Protein AF-A0A6C0EL00-F1 (afdb_monomer_lite)

Radius of gyration: 17.86 Å; chains: 1; bounding box: 49×44×48 Å

Structure (mmCIF, N/CA/C/O backbone):
data_AF-A0A6C0EL00-F1
#
_entry.id   AF-A0A6C0EL00-F1
#
loop_
_atom_site.group_PDB
_atom_site.id
_atom_site.type_symbol
_atom_site.label_atom_id
_atom_site.label_alt_id
_atom_site.label_comp_id
_atom_site.label_asym_id
_atom_site.label_entity_id
_atom_site.label_seq_id
_atom_site.pdbx_PDB_ins_code
_atom_site.Cartn_x
_atom_site.Cartn_y
_atom_site.Cartn_z
_atom_site.occupancy
_atom_site.B_iso_or_equiv
_atom_site.auth_seq_id
_atom_site.auth_comp_id
_atom_site.auth_asym_id
_atom_site.auth_atom_id
_atom_site.pdbx_PDB_model_num
ATOM 1 N N . MET A 1 1 ? -22.569 15.734 2.236 1.00 60.91 1 MET A N 1
ATOM 2 C CA . MET A 1 1 ? -22.769 14.372 2.785 1.00 60.91 1 MET A CA 1
ATOM 3 C C . MET A 1 1 ? -23.167 13.365 1.704 1.00 60.91 1 MET A C 1
ATOM 5 O O . MET A 1 1 ? -22.482 12.363 1.580 1.00 60.91 1 MET A O 1
ATOM 9 N N . PHE A 1 2 ? -24.183 13.641 0.873 1.00 73.69 2 PHE A N 1
ATOM 10 C CA . PHE A 1 2 ? -24.633 12.722 -0.192 1.00 73.69 2 PHE A CA 1
ATOM 11 C C . PHE A 1 2 ? -23.540 12.366 -1.224 1.00 73.69 2 PHE A C 1
ATOM 13 O O . PHE A 1 2 ? -23.324 11.190 -1.500 1.00 73.69 2 PHE A O 1
ATOM 20 N N . ASN A 1 3 ? -22.762 13.350 -1.698 1.00 81.44 3 ASN A N 1
ATOM 21 C CA . ASN A 1 3 ? -21.636 13.091 -2.612 1.00 81.44 3 ASN A CA 1
ATOM 22 C C . ASN A 1 3 ? -20.562 12.171 -2.009 1.00 81.44 3 ASN A C 1
ATOM 24 O O . ASN A 1 3 ? -20.038 11.317 -2.711 1.00 81.44 3 ASN A O 1
ATOM 28 N N . ASN A 1 4 ? -20.269 12.291 -0.712 1.00 85.50 4 ASN A N 1
ATOM 29 C CA . ASN A 1 4 ? -19.247 11.469 -0.054 1.00 85.50 4 ASN A CA 1
ATOM 30 C C . ASN A 1 4 ? -19.671 9.996 0.015 1.00 85.50 4 ASN A C 1
ATOM 32 O O . ASN A 1 4 ? -18.847 9.107 -0.167 1.00 85.50 4 ASN A O 1
ATOM 36 N N . ILE A 1 5 ? -20.963 9.743 0.240 1.00 85.81 5 ILE A N 1
ATOM 37 C CA . ILE A 1 5 ? -21.531 8.390 0.249 1.00 85.81 5 ILE A CA 1
ATOM 38 C C . ILE A 1 5 ? -21.470 7.784 -1.159 1.00 85.81 5 ILE A C 1
ATOM 40 O O . ILE A 1 5 ? -21.074 6.632 -1.308 1.00 85.81 5 ILE A O 1
ATOM 44 N N . ILE A 1 6 ? -21.799 8.564 -2.194 1.00 88.88 6 ILE A N 1
ATOM 45 C CA . ILE A 1 6 ? -21.691 8.116 -3.591 1.00 88.88 6 ILE A CA 1
ATOM 46 C C . ILE A 1 6 ? -20.247 7.749 -3.938 1.00 88.88 6 ILE A C 1
ATOM 48 O O . ILE A 1 6 ? -20.018 6.690 -4.515 1.00 88.88 6 ILE A O 1
ATOM 52 N N . GLU A 1 7 ? -19.275 8.591 -3.584 1.00 88.44 7 GLU A N 1
ATOM 53 C CA . GLU A 1 7 ? -17.858 8.314 -3.848 1.00 88.44 7 GLU A CA 1
ATOM 54 C C . GLU A 1 7 ? -17.369 7.064 -3.108 1.00 88.44 7 GLU A C 1
ATOM 56 O O . GLU A 1 7 ? -16.657 6.249 -3.692 1.00 88.44 7 GLU A O 1
ATOM 61 N N . LEU A 1 8 ? -17.826 6.846 -1.872 1.00 90.31 8 LEU A N 1
ATOM 62 C CA . LEU A 1 8 ? -17.537 5.622 -1.127 1.00 90.31 8 LEU A CA 1
ATOM 63 C C . LEU A 1 8 ? -18.086 4.376 -1.837 1.00 90.31 8 LEU A C 1
ATOM 65 O O . LEU A 1 8 ? -17.338 3.427 -2.062 1.00 90.31 8 LEU A O 1
ATOM 69 N N . TYR A 1 9 ? -19.351 4.389 -2.268 1.00 90.38 9 TYR A N 1
ATOM 70 C CA . TYR A 1 9 ? -19.925 3.271 -3.027 1.00 90.38 9 TYR A CA 1
ATOM 71 C C . TYR A 1 9 ? -19.253 3.064 -4.385 1.00 90.38 9 TYR A C 1
ATOM 73 O O . TYR A 1 9 ? -19.067 1.922 -4.799 1.00 90.38 9 TYR A O 1
ATOM 81 N N . ARG A 1 10 ? -18.849 4.142 -5.069 1.00 89.44 10 ARG A N 1
ATOM 82 C CA . ARG A 1 10 ? -18.057 4.047 -6.304 1.00 89.44 10 ARG A CA 1
ATOM 83 C C . ARG A 1 10 ? -16.734 3.336 -6.049 1.00 89.44 10 ARG A C 1
ATOM 85 O O . ARG A 1 10 ? -16.395 2.440 -6.813 1.00 89.44 10 ARG A O 1
ATOM 92 N N . GLY A 1 11 ? -16.024 3.694 -4.979 1.00 87.81 11 GLY A N 1
ATOM 93 C CA . GLY A 1 11 ? -14.789 3.022 -4.576 1.00 87.81 11 GLY A CA 1
ATOM 94 C C . GLY A 1 11 ? -14.989 1.521 -4.373 1.00 87.81 11 GLY A C 1
ATOM 95 O O . GLY A 1 11 ? -14.278 0.725 -4.982 1.00 87.81 11 GLY A O 1
ATOM 96 N N . ILE A 1 12 ? -16.013 1.142 -3.598 1.00 90.06 12 ILE A N 1
ATOM 97 C CA . ILE A 1 12 ? -16.364 -0.267 -3.344 1.00 90.06 12 ILE A CA 1
ATOM 98 C C . ILE A 1 12 ? -16.670 -0.997 -4.655 1.00 90.06 12 ILE A C 1
ATOM 100 O O . ILE A 1 12 ? -16.137 -2.074 -4.910 1.00 90.06 12 ILE A O 1
ATOM 104 N N . PHE A 1 13 ? -17.514 -0.404 -5.502 1.00 90.69 13 PHE A N 1
ATOM 105 C CA . PHE A 1 13 ? -17.901 -0.990 -6.781 1.00 90.69 13 PHE A CA 1
ATOM 106 C C . PHE A 1 13 ? -16.680 -1.264 -7.661 1.00 90.69 13 PHE A C 1
ATOM 108 O O . PHE A 1 13 ? -16.534 -2.371 -8.176 1.00 90.69 13 PHE A O 1
ATOM 115 N N . TYR A 1 14 ? -15.768 -0.295 -7.788 1.00 87.75 14 TYR A N 1
ATOM 116 C CA . TYR A 1 14 ? -14.588 -0.472 -8.627 1.00 87.75 14 TYR A CA 1
ATOM 117 C C . TYR A 1 14 ? -13.612 -1.523 -8.089 1.00 87.75 14 TYR A C 1
ATOM 119 O O . TYR A 1 14 ? -13.059 -2.271 -8.895 1.00 87.75 14 TYR A O 1
ATOM 127 N N . ASN A 1 15 ? -13.463 -1.643 -6.767 1.00 86.38 15 ASN A N 1
ATOM 128 C CA . ASN A 1 15 ? -12.652 -2.702 -6.163 1.00 86.38 15 ASN A CA 1
ATOM 129 C C . ASN A 1 15 ? -13.259 -4.106 -6.358 1.00 86.38 15 ASN A C 1
ATOM 131 O O . ASN A 1 15 ? -12.557 -5.082 -6.584 1.00 86.38 15 ASN A O 1
ATOM 135 N N . ILE A 1 16 ? -14.587 -4.236 -6.353 1.00 85.44 16 ILE A N 1
ATOM 136 C CA . ILE A 1 16 ? -15.224 -5.524 -6.673 1.00 85.44 16 ILE A CA 1
ATOM 137 C C . ILE A 1 16 ? -15.035 -5.857 -8.161 1.00 85.44 16 ILE A C 1
ATOM 139 O O . ILE A 1 16 ? -14.782 -7.008 -8.524 1.00 85.44 16 ILE A O 1
ATOM 143 N N . THR A 1 17 ? -15.132 -4.857 -9.042 1.00 83.75 17 THR A N 1
ATOM 144 C CA . THR A 1 17 ? -14.978 -5.082 -10.487 1.00 83.75 17 THR A CA 1
ATOM 145 C C . THR A 1 17 ? -13.556 -5.467 -10.890 1.00 83.75 17 THR A C 1
ATOM 147 O O . THR A 1 17 ? -13.406 -6.271 -11.806 1.00 83.75 17 THR A O 1
ATOM 150 N N . SER A 1 18 ? -12.516 -4.966 -10.216 1.00 80.81 18 SER A N 1
ATOM 151 C CA . SER A 1 18 ? -11.129 -5.373 -10.495 1.00 80.81 18 SER A CA 1
ATOM 152 C C . SER A 1 18 ? -10.908 -6.860 -10.207 1.00 80.81 18 SER A C 1
ATOM 154 O O . SER A 1 18 ? -10.267 -7.549 -10.999 1.00 80.81 18 SER A O 1
ATOM 156 N N . ILE A 1 19 ? -11.521 -7.384 -9.142 1.00 76.25 19 ILE A N 1
ATOM 157 C CA . ILE A 1 19 ? -11.495 -8.814 -8.804 1.00 76.25 19 ILE A CA 1
ATOM 158 C C . ILE A 1 19 ? -12.293 -9.636 -9.820 1.00 76.25 19 ILE A C 1
ATOM 160 O O . ILE A 1 19 ? -11.884 -10.732 -10.191 1.00 76.25 19 ILE A O 1
ATOM 164 N N . TYR A 1 20 ? -13.419 -9.122 -10.317 1.00 73.06 20 TYR A N 1
ATOM 165 C CA . TYR A 1 20 ? -14.180 -9.801 -11.369 1.00 73.06 20 TYR A CA 1
ATOM 166 C C . TYR A 1 20 ? -13.409 -9.861 -12.701 1.00 73.06 20 TYR A C 1
ATOM 168 O O . TYR A 1 20 ? -13.456 -10.865 -13.417 1.00 73.06 20 TYR A O 1
ATOM 176 N N . ASN A 1 21 ? -12.621 -8.825 -12.999 1.00 69.69 21 ASN A N 1
ATOM 177 C CA . ASN A 1 21 ? -11.795 -8.738 -14.204 1.00 69.69 21 ASN A CA 1
ATOM 178 C C . ASN A 1 21 ? -10.621 -9.735 -14.227 1.00 69.69 21 ASN A C 1
ATOM 180 O O . ASN A 1 21 ? -9.931 -9.848 -15.238 1.00 69.69 21 ASN A O 1
ATOM 184 N N . LEU A 1 22 ? -10.433 -10.530 -13.173 1.00 67.75 22 LEU A N 1
ATOM 185 C CA . LEU A 1 22 ? -9.441 -11.605 -13.100 1.00 67.75 22 LEU A CA 1
ATOM 186 C C . LEU A 1 22 ? -9.665 -12.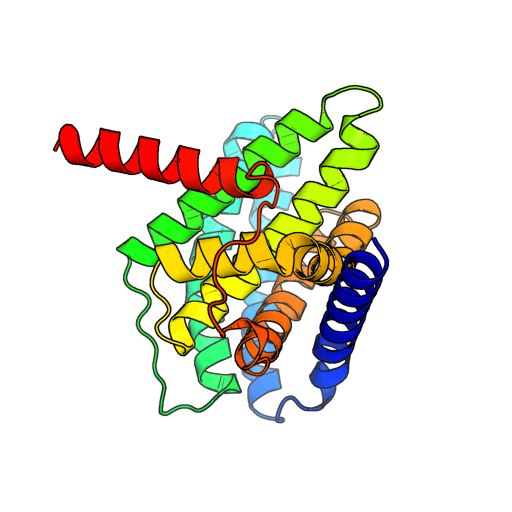673 -14.195 1.00 67.75 22 LEU A C 1
ATOM 188 O O . LEU A 1 22 ? -8.707 -13.240 -14.715 1.00 67.75 22 LEU A O 1
ATOM 192 N N . HIS A 1 23 ? -10.911 -12.883 -14.641 1.00 64.38 23 HIS A N 1
ATOM 193 C CA . HIS A 1 23 ? -11.219 -13.767 -15.777 1.00 64.38 23 HIS A CA 1
ATOM 194 C C . HIS A 1 23 ? -10.736 -13.208 -17.133 1.00 64.38 23 HIS A C 1
ATOM 196 O O . HIS A 1 23 ? -10.513 -13.968 -18.074 1.00 64.38 23 HIS A O 1
ATOM 202 N N . LEU A 1 24 ? -10.560 -11.889 -17.268 1.00 61.00 24 LEU A N 1
ATOM 203 C CA . LEU A 1 24 ? -10.102 -11.256 -18.516 1.00 61.00 24 LEU A CA 1
ATOM 204 C C . LEU A 1 24 ? -8.583 -11.373 -18.721 1.00 61.00 24 LEU A C 1
ATOM 206 O O . LEU A 1 24 ? -8.077 -11.005 -19.781 1.00 61.00 24 LEU A O 1
ATOM 210 N N . LEU A 1 25 ? -7.857 -11.913 -17.738 1.00 63.81 25 LEU A N 1
ATOM 211 C CA . LEU A 1 25 ? -6.435 -12.204 -17.857 1.00 63.81 25 LEU A CA 1
ATOM 212 C C . LEU A 1 25 ? -6.180 -13.235 -18.963 1.00 63.81 25 LEU A C 1
ATOM 214 O O . LEU A 1 25 ? -6.705 -14.351 -18.951 1.00 63.81 25 LEU A O 1
ATOM 218 N N . ASN A 1 26 ? -5.326 -12.864 -19.913 1.00 63.16 26 ASN A N 1
ATOM 219 C CA . ASN A 1 26 ? -4.978 -13.686 -21.062 1.00 63.16 26 ASN A CA 1
ATOM 220 C C . ASN A 1 26 ? -4.270 -14.992 -20.628 1.00 63.16 26 ASN A C 1
ATOM 222 O O . ASN A 1 26 ? -3.597 -15.058 -19.600 1.00 63.16 26 ASN A O 1
ATOM 226 N N . LYS A 1 27 ? -4.354 -16.072 -21.413 1.00 59.91 27 LYS A N 1
ATOM 227 C CA . LYS A 1 27 ? -3.828 -17.394 -20.987 1.00 59.91 27 LYS A CA 1
ATOM 228 C C . LYS A 1 27 ? -2.319 -17.382 -20.665 1.00 59.91 27 LYS A C 1
ATOM 230 O O . LYS A 1 27 ? -1.862 -18.132 -19.810 1.00 59.91 27 LYS A O 1
ATOM 235 N N . LYS A 1 28 ? -1.559 -16.495 -21.320 1.00 56.62 28 LYS A N 1
ATOM 236 C CA . LYS A 1 28 ? -0.116 -16.284 -21.105 1.00 56.62 28 LYS A CA 1
ATOM 237 C C . LYS A 1 28 ? 0.193 -15.468 -19.834 1.00 56.62 28 LYS A C 1
ATOM 239 O O . LYS A 1 28 ? 1.262 -15.655 -19.266 1.00 56.62 28 LYS A O 1
ATOM 244 N N . SER A 1 29 ? -0.728 -14.618 -19.357 1.00 63.62 29 SER A N 1
ATOM 245 C CA . SER A 1 29 ? -0.553 -13.870 -18.096 1.00 63.62 29 SER A CA 1
ATOM 246 C C . SER A 1 29 ? -0.806 -14.733 -16.873 1.00 63.62 29 SER A C 1
ATOM 248 O O . SER A 1 29 ? -0.202 -14.510 -15.832 1.00 63.62 29 SER A O 1
ATOM 250 N N . TRP A 1 30 ? -1.643 -15.763 -17.000 1.00 66.38 30 TRP A N 1
ATOM 251 C CA . TRP A 1 30 ? -1.899 -16.704 -15.912 1.00 66.38 30 TRP A CA 1
ATOM 252 C C . TRP A 1 30 ? -0.647 -17.466 -15.468 1.00 66.38 30 TRP A C 1
ATOM 254 O O . TRP A 1 30 ? -0.460 -17.671 -14.273 1.00 66.38 30 TRP A O 1
ATOM 264 N N . SER A 1 31 ? 0.239 -17.855 -16.392 1.00 63.91 31 SER A N 1
ATOM 265 C CA . SER A 1 31 ? 1.468 -18.577 -16.034 1.00 63.91 31 SER A CA 1
ATOM 266 C C . SER A 1 31 ? 2.473 -17.708 -15.278 1.00 63.91 31 SER A C 1
ATOM 268 O O . SER A 1 31 ? 3.040 -18.158 -14.285 1.00 63.91 31 SER A O 1
ATOM 270 N N . THR A 1 32 ? 2.678 -16.460 -15.707 1.00 64.44 32 THR A N 1
ATOM 271 C CA . THR A 1 32 ? 3.541 -15.492 -15.007 1.00 64.44 32 THR A CA 1
ATOM 272 C C . THR A 1 32 ? 2.956 -15.120 -13.651 1.00 64.44 32 THR A C 1
ATOM 2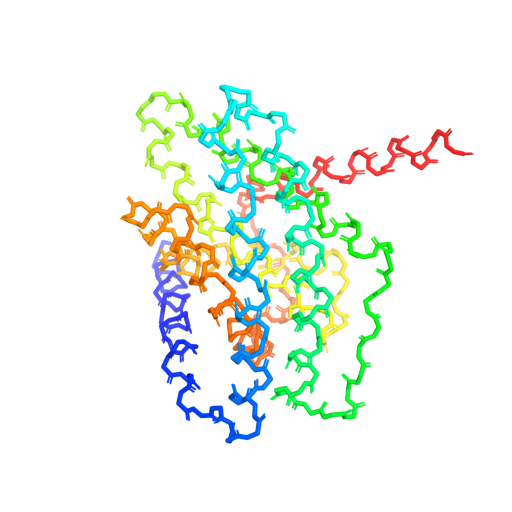74 O O . THR A 1 32 ? 3.678 -15.070 -12.658 1.00 64.44 32 THR A O 1
ATOM 277 N N . TYR A 1 33 ? 1.638 -14.957 -13.586 1.00 65.44 33 TYR A N 1
ATOM 278 C CA . TYR A 1 33 ? 0.924 -14.693 -12.347 1.00 65.44 33 TYR A CA 1
ATOM 279 C C . TYR A 1 33 ? 1.054 -15.840 -11.337 1.00 65.44 33 TYR A C 1
ATOM 281 O O . TYR A 1 33 ? 1.437 -15.611 -10.193 1.00 65.44 33 TYR A O 1
ATOM 289 N N . LEU A 1 34 ? 0.832 -17.088 -11.766 1.00 68.69 34 LEU A N 1
ATOM 290 C CA . LEU A 1 34 ? 1.028 -18.275 -10.927 1.00 68.69 34 LEU A CA 1
ATOM 291 C C . LEU A 1 34 ? 2.483 -18.422 -10.466 1.00 68.69 34 LEU A C 1
ATOM 293 O O . LEU A 1 34 ? 2.722 -18.785 -9.318 1.00 68.69 34 LEU A O 1
ATOM 297 N N . TYR A 1 35 ? 3.455 -18.106 -11.324 1.00 68.44 35 TYR A N 1
ATOM 298 C CA . TYR A 1 35 ? 4.873 -18.124 -10.964 1.00 68.44 35 TYR A CA 1
ATOM 299 C C . TYR A 1 35 ? 5.200 -17.116 -9.852 1.00 68.44 35 TYR A C 1
ATOM 301 O O . TYR A 1 35 ? 5.831 -17.472 -8.856 1.00 68.44 35 TYR A O 1
ATOM 309 N N . ILE A 1 36 ? 4.720 -15.876 -9.974 1.00 64.94 36 ILE A N 1
ATOM 310 C CA . ILE A 1 36 ? 4.901 -14.829 -8.957 1.00 64.94 36 ILE A CA 1
ATOM 311 C C . ILE A 1 36 ? 4.203 -15.212 -7.650 1.00 64.94 36 ILE A C 1
ATOM 313 O O . ILE A 1 36 ? 4.763 -15.029 -6.568 1.00 64.94 36 ILE A O 1
ATOM 317 N N . LEU A 1 37 ? 3.012 -15.801 -7.741 1.00 66.69 37 LEU A N 1
ATOM 318 C CA . LEU A 1 37 ? 2.255 -16.287 -6.593 1.00 66.69 37 LEU A CA 1
ATOM 319 C C . LEU A 1 37 ? 3.026 -17.394 -5.853 1.00 66.69 37 LEU A C 1
ATOM 321 O O . LEU A 1 37 ? 3.203 -17.307 -4.640 1.00 66.69 37 LEU A O 1
ATOM 325 N N . LEU A 1 38 ? 3.567 -18.382 -6.573 1.00 68.25 38 LEU A N 1
ATOM 326 C CA . LEU A 1 38 ? 4.360 -19.475 -5.996 1.00 68.25 38 LEU A CA 1
ATOM 327 C C . LEU A 1 38 ? 5.645 -18.983 -5.318 1.00 68.25 38 LEU A C 1
ATOM 329 O O . LEU A 1 38 ? 5.962 -19.419 -4.211 1.00 68.25 38 LEU A O 1
ATOM 333 N N . ILE A 1 39 ? 6.358 -18.044 -5.945 1.00 67.06 39 ILE A N 1
ATOM 334 C CA . ILE A 1 39 ? 7.548 -17.420 -5.355 1.00 67.06 39 ILE A CA 1
ATOM 335 C C . ILE A 1 39 ? 7.191 -16.712 -4.054 1.00 67.06 39 ILE A C 1
ATOM 337 O O . ILE A 1 39 ? 7.835 -16.945 -3.034 1.00 67.06 39 ILE A O 1
ATOM 341 N N . ASN A 1 40 ? 6.159 -15.874 -4.062 1.00 61.97 40 ASN A N 1
ATOM 342 C CA . ASN A 1 40 ? 5.801 -15.121 -2.870 1.00 61.97 40 ASN A CA 1
ATOM 343 C C . ASN A 1 40 ? 5.261 -16.028 -1.751 1.00 61.97 40 ASN A C 1
ATOM 345 O O . ASN A 1 40 ? 5.601 -15.812 -0.591 1.00 61.97 40 ASN A O 1
ATOM 349 N N . ILE A 1 41 ? 4.512 -17.092 -2.077 1.00 64.81 41 ILE A N 1
ATOM 350 C CA . ILE A 1 41 ? 4.144 -18.132 -1.102 1.00 64.81 41 ILE A CA 1
ATOM 351 C C . ILE A 1 41 ? 5.404 -18.739 -0.477 1.00 64.81 41 ILE A C 1
ATOM 353 O O . ILE A 1 41 ? 5.501 -18.814 0.747 1.00 64.81 41 ILE A O 1
ATOM 357 N N . SER A 1 42 ? 6.388 -19.135 -1.290 1.00 64.12 42 SER A N 1
ATOM 358 C CA . SER A 1 42 ? 7.626 -19.734 -0.773 1.00 64.12 42 SER A CA 1
ATOM 359 C C . SER A 1 42 ? 8.405 -18.777 0.141 1.00 64.12 42 SER A C 1
ATOM 361 O O . SER A 1 42 ? 8.903 -19.193 1.187 1.00 64.12 42 SER A O 1
ATOM 363 N N . LEU A 1 43 ? 8.417 -17.481 -0.187 1.00 63.44 43 LEU A N 1
ATOM 364 C CA . LEU A 1 43 ? 9.052 -16.431 0.610 1.00 63.44 43 LEU A CA 1
ATOM 365 C C . LEU A 1 43 ? 8.307 -16.118 1.912 1.00 63.44 43 LEU A C 1
ATOM 367 O O . LEU A 1 43 ? 8.949 -15.706 2.868 1.00 63.44 43 LEU A O 1
ATOM 371 N N . LEU A 1 44 ? 6.991 -16.342 1.982 1.00 62.25 44 LEU A N 1
ATOM 372 C CA . LEU A 1 44 ? 6.181 -16.158 3.196 1.00 62.25 44 LEU A CA 1
ATOM 373 C C . LEU A 1 44 ? 6.268 -17.346 4.161 1.00 62.25 44 LEU A C 1
ATOM 375 O O . LEU A 1 44 ? 6.203 -17.167 5.380 1.00 62.25 44 LEU A O 1
ATOM 379 N N . TYR A 1 45 ? 6.438 -18.561 3.636 1.00 63.91 45 TYR A N 1
ATOM 380 C CA . TYR A 1 45 ? 6.563 -19.762 4.464 1.00 63.91 45 TYR A CA 1
ATOM 381 C C . TYR A 1 45 ? 7.881 -19.809 5.243 1.00 63.91 45 TYR A C 1
ATOM 383 O O . TYR A 1 45 ? 7.890 -20.317 6.361 1.00 63.91 45 TYR A O 1
ATOM 391 N N . ILE A 1 46 ? 8.971 -19.247 4.710 1.00 61.03 46 ILE A N 1
ATOM 392 C CA . ILE A 1 46 ? 10.280 -19.230 5.386 1.00 61.03 46 ILE A CA 1
ATOM 393 C C . ILE A 1 46 ? 10.230 -18.419 6.706 1.00 61.03 46 ILE A C 1
ATOM 395 O O . ILE A 1 46 ? 10.561 -18.983 7.750 1.00 61.03 46 ILE A O 1
ATOM 399 N N . PRO A 1 47 ? 9.746 -17.159 6.739 1.00 55.00 47 PRO A N 1
ATOM 400 C CA . PRO A 1 47 ? 9.544 -16.400 7.974 1.00 55.00 47 PRO A CA 1
ATOM 401 C C . PRO A 1 47 ? 8.553 -17.057 8.935 1.00 55.00 47 PRO A C 1
ATOM 403 O O . PRO A 1 47 ? 8.781 -17.052 10.141 1.00 55.00 47 PRO A O 1
ATOM 406 N N . ASN A 1 48 ? 7.468 -17.647 8.420 1.00 56.16 48 ASN A N 1
ATOM 407 C CA . ASN A 1 48 ? 6.470 -18.309 9.261 1.00 56.16 48 ASN A CA 1
ATOM 408 C C . ASN A 1 48 ? 6.981 -19.632 9.867 1.00 56.16 48 ASN A C 1
ATOM 410 O O . ASN A 1 48 ? 6.585 -20.021 10.962 1.00 56.16 48 ASN A O 1
ATOM 414 N N . TYR A 1 49 ? 7.895 -20.320 9.185 1.00 56.94 49 TYR A N 1
ATOM 415 C CA . TYR A 1 49 ? 8.603 -21.471 9.740 1.00 56.94 49 TYR A CA 1
ATOM 416 C C . TYR A 1 49 ? 9.608 -21.037 10.817 1.00 56.94 49 TYR A C 1
ATOM 418 O O . TYR A 1 49 ? 9.659 -21.636 11.889 1.00 56.94 49 TYR A O 1
ATOM 426 N N . LEU A 1 50 ? 10.347 -19.946 10.581 1.00 52.78 50 LEU A N 1
ATOM 427 C CA . LEU A 1 50 ? 11.251 -19.347 11.572 1.00 52.78 50 LEU A CA 1
ATOM 428 C C . LEU A 1 50 ? 10.503 -18.808 12.810 1.00 52.78 50 LEU A C 1
ATOM 430 O O . LEU A 1 50 ? 11.039 -18.870 13.916 1.00 52.78 50 LEU A O 1
ATOM 434 N N . TYR A 1 51 ? 9.255 -18.351 12.651 1.00 55.72 51 TYR A N 1
ATOM 435 C CA . TYR A 1 51 ? 8.351 -17.952 13.740 1.00 55.72 51 TYR A CA 1
ATOM 436 C C . TYR A 1 51 ? 8.111 -19.075 14.758 1.00 55.72 51 TYR A C 1
ATOM 438 O O . TYR A 1 51 ? 8.167 -18.828 15.960 1.00 55.72 51 TYR A O 1
ATOM 446 N N . ASN A 1 52 ? 7.924 -20.318 14.305 1.00 53.72 52 ASN A N 1
ATOM 447 C CA . ASN A 1 52 ? 7.718 -21.453 15.212 1.00 53.72 52 ASN A CA 1
ATOM 448 C C . ASN A 1 52 ? 8.978 -21.828 16.015 1.00 53.72 52 ASN A C 1
ATOM 450 O O . ASN A 1 52 ? 8.893 -22.641 16.933 1.00 53.72 52 ASN A O 1
ATOM 454 N N . ILE A 1 53 ? 10.138 -21.250 15.682 1.00 52.62 53 ILE A N 1
ATOM 455 C CA . ILE A 1 53 ? 11.430 -21.565 16.301 1.00 52.62 53 ILE A CA 1
ATOM 456 C C . ILE A 1 53 ? 11.842 -20.500 17.336 1.00 52.62 53 ILE A C 1
ATOM 458 O O . ILE A 1 53 ? 12.580 -20.829 18.259 1.00 52.62 53 ILE A O 1
ATOM 462 N N . ASN A 1 54 ? 11.368 -19.245 17.244 1.00 45.88 54 ASN A N 1
ATOM 463 C CA . ASN A 1 54 ? 11.801 -18.163 18.143 1.00 45.88 54 ASN A CA 1
ATOM 464 C C . ASN A 1 54 ? 10.697 -17.140 18.483 1.00 45.88 54 ASN A C 1
ATOM 466 O O . ASN A 1 54 ? 10.057 -16.570 17.606 1.00 45.88 54 ASN A O 1
ATOM 470 N N . SER A 1 55 ? 10.564 -16.808 19.774 1.00 48.72 55 SER A N 1
ATOM 471 C CA . SER A 1 55 ? 9.563 -15.881 20.344 1.00 48.72 55 SER A CA 1
ATOM 472 C C . SER A 1 55 ? 9.776 -14.389 20.023 1.00 48.72 55 SER A C 1
ATOM 474 O O . SER A 1 55 ? 9.000 -13.537 20.456 1.00 48.72 55 SER A O 1
ATOM 476 N N . LEU A 1 56 ? 10.805 -14.040 19.247 1.00 48.72 56 LEU A N 1
ATOM 477 C CA . LEU A 1 56 ? 11.175 -12.660 18.902 1.00 48.72 56 LEU A CA 1
ATOM 478 C C . LEU A 1 56 ? 10.457 -12.171 17.628 1.00 48.72 56 LEU A C 1
ATOM 480 O O . LEU A 1 56 ? 11.085 -11.770 16.647 1.00 48.72 56 LEU A O 1
ATOM 484 N N . PHE A 1 57 ? 9.122 -12.185 17.675 1.00 45.50 57 PHE A N 1
ATOM 485 C CA . PHE A 1 57 ? 8.184 -11.783 16.612 1.00 45.50 57 PHE A CA 1
ATOM 486 C C . PHE A 1 57 ? 8.548 -10.449 15.928 1.00 45.50 57 PHE A C 1
ATOM 488 O O . PHE A 1 57 ? 8.559 -10.348 14.703 1.00 45.50 57 PHE A O 1
ATOM 495 N N . PHE A 1 58 ? 8.917 -9.428 16.707 1.00 48.03 58 PHE A N 1
ATOM 496 C CA . PHE A 1 58 ? 9.153 -8.077 16.184 1.00 48.03 58 PHE A CA 1
ATOM 497 C C . PHE A 1 58 ? 10.456 -7.916 15.390 1.00 48.03 58 PHE A C 1
ATOM 499 O O . PHE A 1 58 ? 10.519 -7.064 14.506 1.00 48.03 58 PHE A O 1
ATOM 506 N N . ILE A 1 59 ? 11.481 -8.729 15.669 1.00 47.69 59 ILE A N 1
ATOM 507 C CA . ILE A 1 59 ? 12.810 -8.566 15.054 1.00 47.69 59 ILE A CA 1
ATOM 508 C C . ILE A 1 59 ? 12.823 -9.102 13.621 1.00 47.69 59 ILE A C 1
ATOM 510 O O . ILE A 1 59 ? 13.500 -8.535 12.770 1.00 47.69 59 ILE A O 1
ATOM 514 N N . TRP A 1 60 ? 12.050 -10.154 13.335 1.00 42.06 60 TRP A N 1
ATOM 515 C CA . TRP A 1 60 ? 12.046 -10.816 12.026 1.00 42.06 60 TRP A CA 1
ATOM 516 C C . TRP A 1 60 ? 10.922 -10.359 11.098 1.00 42.06 60 TRP A C 1
ATOM 518 O O . TRP A 1 60 ? 11.088 -10.426 9.883 1.00 42.06 60 TRP A O 1
ATOM 528 N N . ILE A 1 61 ? 9.815 -9.835 11.633 1.00 51.78 61 ILE A N 1
ATOM 529 C CA . ILE A 1 61 ? 8.708 -9.325 10.811 1.00 51.78 61 ILE A CA 1
ATOM 530 C C . ILE A 1 61 ? 9.123 -8.115 10.005 1.00 51.78 61 ILE A C 1
ATOM 532 O O . ILE A 1 61 ? 8.782 -8.041 8.836 1.00 51.78 61 ILE A O 1
ATOM 536 N N . ILE A 1 62 ? 9.871 -7.187 10.595 1.00 53.88 62 ILE A N 1
ATOM 537 C CA . ILE A 1 62 ? 10.256 -5.969 9.888 1.00 53.88 62 ILE A CA 1
ATOM 538 C C . ILE A 1 62 ? 11.163 -6.324 8.691 1.00 53.88 62 ILE A C 1
ATOM 540 O O . ILE A 1 62 ? 10.779 -5.993 7.574 1.00 53.88 62 ILE A O 1
ATOM 544 N N . PRO A 1 63 ? 12.264 -7.093 8.835 1.00 50.12 63 PRO A N 1
ATOM 545 C CA . PRO A 1 63 ? 13.081 -7.543 7.705 1.00 50.12 63 PRO A CA 1
ATOM 546 C C . PRO A 1 63 ? 12.349 -8.456 6.718 1.00 50.12 63 PRO A C 1
ATOM 548 O O . PRO A 1 63 ? 12.546 -8.314 5.518 1.00 50.12 63 PRO A O 1
ATOM 551 N N . ALA A 1 64 ? 11.501 -9.381 7.181 1.00 50.06 64 ALA A N 1
ATOM 552 C CA . ALA A 1 64 ? 10.763 -10.279 6.293 1.00 50.06 64 ALA A CA 1
ATOM 553 C C . ALA A 1 64 ? 9.679 -9.541 5.500 1.00 50.06 64 ALA A C 1
ATOM 555 O O . ALA A 1 64 ? 9.494 -9.819 4.320 1.00 50.06 64 ALA A O 1
ATOM 556 N N . PHE A 1 65 ? 9.000 -8.575 6.120 1.00 55.94 65 PHE A N 1
ATOM 557 C CA . PHE A 1 65 ? 8.044 -7.693 5.459 1.00 55.94 65 PHE A CA 1
ATOM 558 C C . PHE A 1 65 ? 8.768 -6.757 4.490 1.00 55.94 65 PHE A C 1
ATOM 560 O O . PHE A 1 65 ? 8.313 -6.612 3.367 1.00 55.94 65 PHE A O 1
ATOM 567 N N . ILE A 1 66 ? 9.931 -6.207 4.866 1.00 56.69 66 ILE A N 1
ATOM 568 C CA . ILE A 1 66 ? 10.819 -5.438 3.975 1.00 56.69 66 ILE A CA 1
ATOM 569 C C . ILE A 1 66 ? 11.211 -6.276 2.754 1.00 56.69 66 ILE A C 1
ATOM 571 O O . ILE A 1 66 ? 11.046 -5.833 1.623 1.00 56.69 66 ILE A O 1
ATOM 575 N N . PHE A 1 67 ? 11.698 -7.496 2.975 1.00 52.97 67 PHE A N 1
ATOM 576 C CA . PHE A 1 67 ? 12.190 -8.372 1.918 1.00 52.97 67 PHE A CA 1
ATOM 577 C C . PHE A 1 67 ? 11.058 -8.854 1.008 1.00 52.97 67 PHE A C 1
ATOM 579 O O . PHE A 1 67 ? 11.176 -8.770 -0.210 1.00 52.97 67 PHE A O 1
ATOM 586 N N . CYS A 1 68 ? 9.931 -9.290 1.580 1.00 54.59 68 CYS A N 1
ATOM 587 C CA . CYS A 1 68 ? 8.757 -9.692 0.809 1.00 54.59 68 CYS A CA 1
ATOM 588 C C . CYS A 1 68 ? 8.157 -8.507 0.059 1.00 54.59 68 CYS A C 1
ATOM 590 O O . CYS A 1 68 ? 7.779 -8.676 -1.087 1.00 54.59 68 CYS A O 1
ATOM 592 N N . TYR A 1 69 ? 8.094 -7.315 0.657 1.00 58.50 69 TYR A N 1
ATOM 593 C CA . TYR A 1 69 ? 7.564 -6.126 -0.005 1.00 58.50 69 TYR A CA 1
ATOM 594 C C . TYR A 1 69 ? 8.459 -5.712 -1.174 1.00 58.50 69 TYR A C 1
ATOM 596 O O . TYR A 1 69 ? 7.973 -5.651 -2.293 1.00 58.50 69 TYR A O 1
ATOM 604 N N . ILE A 1 70 ? 9.768 -5.537 -0.969 1.00 55.88 70 ILE A N 1
ATOM 605 C CA . ILE A 1 70 ? 10.706 -5.142 -2.037 1.00 55.88 70 ILE A CA 1
ATOM 606 C C . ILE A 1 70 ? 10.735 -6.180 -3.169 1.00 55.88 70 ILE A C 1
ATOM 608 O O . ILE A 1 70 ? 10.599 -5.827 -4.336 1.00 55.88 70 ILE A O 1
ATOM 612 N N . PHE A 1 71 ? 10.843 -7.468 -2.836 1.00 52.78 71 PHE A N 1
ATOM 613 C CA . PHE A 1 71 ? 10.921 -8.529 -3.842 1.00 52.78 71 PHE A CA 1
ATOM 614 C C . PHE A 1 71 ? 9.585 -8.768 -4.559 1.00 52.78 71 PHE A C 1
ATOM 616 O O . PHE A 1 71 ? 9.553 -9.119 -5.740 1.00 52.78 71 PHE A O 1
ATOM 623 N N . SER A 1 72 ? 8.473 -8.559 -3.850 1.00 56.38 72 SER A N 1
ATOM 624 C CA . SER A 1 72 ? 7.145 -8.516 -4.446 1.00 56.38 72 SER A CA 1
ATOM 625 C C . SER A 1 72 ? 7.067 -7.350 -5.423 1.00 56.38 72 SER A C 1
ATOM 627 O O . SER A 1 72 ? 6.659 -7.570 -6.552 1.00 56.38 72 SER A O 1
ATOM 629 N N . LEU A 1 73 ? 7.505 -6.144 -5.057 1.00 56.00 73 LEU A N 1
ATOM 630 C CA . LEU A 1 73 ? 7.410 -4.959 -5.913 1.00 56.00 73 LEU A CA 1
ATOM 631 C C . LEU A 1 73 ? 8.161 -5.081 -7.242 1.00 56.00 73 LEU A C 1
ATOM 633 O O . LEU A 1 73 ? 7.570 -4.768 -8.276 1.00 56.00 73 LEU A O 1
ATOM 637 N N . ASP A 1 74 ? 9.389 -5.602 -7.241 1.00 57.59 74 ASP A N 1
ATOM 638 C CA . ASP A 1 74 ? 10.143 -5.819 -8.486 1.00 57.59 74 ASP A CA 1
ATOM 639 C C . ASP A 1 74 ? 9.402 -6.785 -9.426 1.00 57.59 74 ASP A C 1
ATOM 641 O O . ASP A 1 74 ? 9.205 -6.501 -10.607 1.00 57.59 74 ASP A O 1
ATOM 645 N N . LYS A 1 75 ? 8.875 -7.896 -8.895 1.00 59.16 75 LYS A N 1
ATOM 646 C CA . LYS A 1 75 ? 8.122 -8.880 -9.695 1.00 59.16 75 LYS A CA 1
ATOM 647 C C . LYS A 1 75 ? 6.708 -8.430 -10.057 1.00 59.16 75 LYS A C 1
ATOM 649 O O . LYS A 1 75 ? 6.135 -8.889 -11.043 1.00 59.16 75 LYS A O 1
ATOM 654 N N . PHE A 1 76 ? 6.122 -7.549 -9.260 1.00 59.41 76 PHE A N 1
ATOM 655 C CA . PHE A 1 76 ? 4.840 -6.921 -9.546 1.00 59.41 76 PHE A CA 1
ATOM 656 C C . PHE A 1 76 ? 4.941 -5.959 -10.722 1.00 59.41 76 PHE A C 1
ATOM 658 O O . PHE A 1 76 ? 4.025 -5.906 -11.538 1.00 59.41 76 PHE A O 1
ATOM 665 N N . ASN A 1 77 ? 6.053 -5.236 -10.832 1.00 57.88 77 ASN A N 1
ATOM 666 C CA . ASN A 1 77 ? 6.335 -4.399 -11.985 1.00 57.88 77 ASN A CA 1
ATOM 667 C C . ASN A 1 77 ? 6.417 -5.245 -13.270 1.00 57.88 77 ASN A C 1
ATOM 669 O O . ASN A 1 77 ? 5.727 -4.941 -14.242 1.00 57.88 77 ASN A O 1
ATOM 673 N N . ASP A 1 78 ? 7.123 -6.383 -13.233 1.00 59.22 78 ASP A N 1
ATOM 674 C CA . ASP A 1 78 ? 7.156 -7.349 -14.345 1.00 59.22 78 ASP A CA 1
ATOM 675 C C . ASP A 1 78 ? 5.753 -7.848 -14.732 1.00 59.22 78 ASP A C 1
ATOM 677 O O . ASP A 1 78 ? 5.417 -7.960 -15.915 1.00 59.22 78 ASP A O 1
ATOM 681 N N . LEU A 1 79 ? 4.902 -8.131 -13.738 1.00 59.31 79 LEU A N 1
ATOM 682 C CA . LEU A 1 79 ? 3.516 -8.530 -13.971 1.00 59.31 79 LEU A CA 1
ATOM 683 C C . LEU A 1 79 ? 2.707 -7.406 -14.628 1.00 59.31 79 LEU A C 1
ATOM 685 O O . LEU A 1 79 ? 1.959 -7.655 -15.569 1.00 59.31 79 LEU A O 1
ATOM 689 N N . LEU A 1 80 ? 2.836 -6.173 -14.146 1.00 60.84 80 LEU A N 1
ATOM 690 C CA . LEU A 1 80 ? 2.090 -5.040 -14.682 1.00 60.84 80 LEU A CA 1
ATOM 691 C C . LEU A 1 80 ? 2.513 -4.705 -16.120 1.00 60.84 80 LEU A C 1
ATOM 693 O O . LEU A 1 80 ? 1.646 -4.431 -16.951 1.00 60.84 80 LEU A O 1
ATOM 697 N N . ILE A 1 81 ? 3.811 -4.798 -16.433 1.00 58.84 81 ILE A N 1
ATOM 698 C CA . ILE A 1 81 ? 4.346 -4.697 -17.802 1.00 58.84 81 ILE A CA 1
ATOM 699 C C . ILE A 1 81 ? 3.703 -5.769 -18.694 1.00 58.84 81 ILE A C 1
ATOM 701 O O . ILE A 1 81 ? 3.270 -5.488 -19.810 1.00 58.84 81 ILE A O 1
ATOM 705 N N . PHE A 1 82 ? 3.565 -6.994 -18.182 1.00 56.72 82 PHE A N 1
ATOM 706 C CA . PHE A 1 82 ? 2.943 -8.096 -18.914 1.00 56.72 82 PHE A CA 1
ATOM 707 C C . PHE A 1 82 ? 1.433 -7.901 -19.151 1.00 56.72 82 PHE A C 1
ATOM 709 O O . PHE A 1 82 ? 0.898 -8.372 -20.155 1.00 56.72 82 PHE A O 1
ATOM 716 N N . LEU A 1 83 ? 0.733 -7.251 -18.219 1.00 59.88 83 LEU A N 1
ATOM 717 C CA . LEU A 1 83 ? -0.725 -7.110 -18.239 1.00 59.88 83 LEU A CA 1
ATOM 718 C C . LEU A 1 83 ? -1.238 -5.904 -19.028 1.00 59.88 83 LEU A C 1
ATOM 720 O O . LEU A 1 83 ? -2.379 -5.946 -19.486 1.00 59.88 83 LEU A O 1
ATOM 724 N N . LYS A 1 84 ? -0.440 -4.841 -19.165 1.00 58.53 84 LYS A N 1
ATOM 725 C CA . LYS A 1 84 ? -0.899 -3.570 -19.739 1.00 58.53 84 LYS A CA 1
ATOM 726 C C . LYS A 1 84 ? -0.491 -3.376 -21.199 1.00 58.53 84 LYS A C 1
ATOM 728 O O . LYS A 1 84 ? -1.334 -2.937 -21.965 1.00 58.53 84 LYS A O 1
ATOM 733 N N . ASP A 1 85 ? 0.762 -3.687 -21.541 1.00 53.19 85 ASP A N 1
ATOM 734 C CA . ASP A 1 85 ? 1.333 -3.808 -22.895 1.00 53.19 85 ASP A CA 1
ATOM 735 C C . ASP A 1 85 ? 2.869 -3.949 -22.766 1.00 53.19 85 ASP A C 1
ATOM 737 O O . ASP A 1 85 ? 3.485 -3.169 -22.033 1.00 53.19 85 ASP A O 1
ATOM 741 N N . PRO A 1 86 ? 3.531 -4.873 -23.493 1.00 47.44 86 PRO A N 1
ATOM 742 C CA . PRO A 1 86 ? 4.972 -5.137 -23.360 1.00 47.44 86 PRO A CA 1
ATOM 743 C C . PRO A 1 86 ? 5.881 -3.973 -23.798 1.00 47.44 86 PRO A C 1
ATOM 745 O O . PRO A 1 86 ? 7.081 -4.011 -23.536 1.00 47.44 86 PRO A O 1
ATOM 748 N N . GLU A 1 87 ? 5.337 -2.947 -24.462 1.00 43.50 87 GLU A N 1
ATOM 749 C CA . GLU A 1 87 ? 6.091 -1.776 -24.936 1.00 43.50 87 GLU A CA 1
ATOM 750 C C . GLU A 1 87 ? 6.226 -0.661 -23.883 1.00 43.50 87 GLU A C 1
ATOM 752 O O . GLU A 1 87 ? 7.103 0.192 -24.005 1.00 43.50 87 GLU A O 1
ATOM 757 N N . GLN A 1 88 ? 5.421 -0.675 -22.812 1.00 52.03 88 GLN A N 1
ATOM 758 C CA . GLN A 1 88 ? 5.574 0.241 -21.674 1.00 52.03 88 GLN A CA 1
ATOM 759 C C . GLN A 1 88 ? 6.398 -0.423 -20.568 1.00 52.03 88 GLN A C 1
ATOM 761 O O . GLN A 1 88 ? 5.910 -0.653 -19.462 1.00 52.03 88 GLN A O 1
ATOM 766 N N . TYR A 1 89 ? 7.654 -0.760 -20.880 1.00 47.72 89 TYR A N 1
ATOM 767 C CA . TYR A 1 89 ? 8.611 -1.209 -19.873 1.00 47.72 89 TYR A CA 1
ATOM 768 C C . TYR A 1 89 ? 8.888 -0.069 -18.896 1.00 47.72 89 TYR A C 1
ATOM 770 O O . TYR A 1 89 ? 9.262 1.039 -19.285 1.00 47.72 89 TYR A O 1
ATOM 778 N N . ILE A 1 90 ? 8.693 -0.353 -17.618 1.00 55.78 90 ILE A N 1
ATOM 779 C CA . ILE A 1 90 ? 8.812 0.621 -16.547 1.00 55.78 90 ILE A CA 1
ATOM 780 C C . ILE A 1 90 ? 10.017 0.237 -15.710 1.00 55.78 90 ILE A C 1
ATOM 782 O O . ILE A 1 90 ? 10.011 -0.799 -15.058 1.00 55.78 90 ILE A O 1
ATOM 786 N N . ASN A 1 91 ? 11.049 1.075 -15.712 1.00 57.03 91 ASN A N 1
ATOM 787 C CA . ASN A 1 91 ? 12.098 0.994 -14.704 1.00 57.03 91 ASN A CA 1
ATOM 788 C C . ASN A 1 91 ? 11.647 1.856 -13.523 1.00 57.03 91 ASN A C 1
ATOM 790 O O . ASN A 1 91 ? 11.690 3.086 -13.587 1.00 57.03 91 ASN A O 1
ATOM 794 N N . ILE A 1 92 ? 11.160 1.214 -12.462 1.00 63.66 92 ILE A N 1
ATOM 795 C CA . ILE A 1 92 ? 10.996 1.897 -11.180 1.00 63.66 92 ILE A CA 1
ATOM 796 C C . ILE A 1 92 ? 12.408 2.108 -10.638 1.00 63.66 92 ILE A C 1
ATOM 798 O O . ILE A 1 92 ? 13.122 1.147 -10.356 1.00 63.66 92 ILE A O 1
ATOM 802 N N . ASP A 1 93 ? 12.829 3.365 -10.533 1.00 68.75 93 ASP A N 1
ATOM 803 C CA . ASP A 1 93 ? 14.143 3.682 -9.986 1.00 68.75 93 ASP A CA 1
ATOM 804 C C . ASP A 1 93 ? 14.222 3.253 -8.516 1.00 68.75 93 ASP A C 1
ATOM 806 O O . ASP A 1 93 ? 13.257 3.388 -7.760 1.00 68.75 93 ASP A O 1
ATOM 810 N N . LEU A 1 94 ? 15.407 2.831 -8.066 1.00 69.62 94 LEU A N 1
ATOM 811 C CA . LEU A 1 94 ? 15.642 2.409 -6.679 1.00 69.62 94 LEU A CA 1
ATOM 812 C C . LEU A 1 94 ? 15.179 3.466 -5.660 1.00 69.62 94 LEU A C 1
ATOM 814 O O . LEU A 1 94 ? 14.606 3.127 -4.626 1.00 69.62 94 LEU A O 1
ATOM 818 N N . ASN A 1 95 ? 15.349 4.751 -5.981 1.00 71.06 95 ASN A N 1
ATOM 819 C CA . ASN A 1 95 ? 14.880 5.864 -5.151 1.00 71.06 95 ASN A CA 1
ATOM 820 C C . ASN A 1 95 ? 13.358 5.850 -4.950 1.00 71.06 95 ASN A C 1
ATOM 822 O O . ASN A 1 95 ? 12.875 6.159 -3.861 1.00 71.06 95 ASN A O 1
ATOM 826 N N . GLN A 1 96 ? 12.597 5.482 -5.979 1.00 70.69 96 GLN A N 1
ATOM 827 C CA . GLN A 1 96 ? 11.142 5.393 -5.903 1.00 70.69 96 GLN A CA 1
ATOM 828 C C . GLN A 1 96 ? 10.702 4.156 -5.126 1.00 70.69 96 GLN A C 1
ATOM 830 O O . GLN A 1 96 ? 9.803 4.256 -4.296 1.00 70.69 96 GLN A O 1
ATOM 835 N N . THR A 1 97 ? 11.381 3.022 -5.306 1.00 69.38 97 THR A N 1
ATOM 836 C CA . THR A 1 97 ? 11.134 1.818 -4.499 1.00 69.38 97 THR A CA 1
ATOM 837 C C . THR A 1 97 ? 11.365 2.096 -3.011 1.00 69.38 97 THR A C 1
ATOM 839 O O . THR A 1 97 ? 10.534 1.743 -2.172 1.00 69.38 97 THR A O 1
ATOM 842 N N . VAL A 1 98 ? 12.445 2.809 -2.670 1.00 72.12 98 VAL A N 1
ATOM 843 C CA . VAL A 1 98 ? 12.731 3.245 -1.292 1.00 72.12 98 VAL A CA 1
ATOM 844 C C . VAL A 1 98 ? 11.673 4.230 -0.786 1.00 72.12 98 VAL A C 1
ATOM 846 O O . VAL A 1 98 ? 11.214 4.101 0.349 1.00 72.12 98 VAL A O 1
ATOM 849 N N . TYR A 1 99 ? 11.235 5.180 -1.617 1.00 77.06 99 TYR A N 1
ATOM 850 C CA . TYR A 1 99 ? 10.154 6.105 -1.269 1.00 77.06 99 TYR A CA 1
ATOM 851 C C . TYR A 1 99 ? 8.844 5.365 -0.961 1.00 77.06 99 TYR A C 1
ATOM 853 O O . TYR A 1 99 ? 8.252 5.584 0.098 1.00 77.06 99 TYR A O 1
ATOM 861 N N . PHE A 1 100 ? 8.419 4.444 -1.834 1.00 72.00 100 PHE A N 1
ATOM 862 C CA . PHE A 1 100 ? 7.215 3.634 -1.634 1.00 72.00 100 PHE A CA 1
ATOM 863 C C . PHE A 1 100 ? 7.312 2.772 -0.386 1.00 72.00 100 PHE A C 1
ATOM 865 O O . PHE A 1 100 ? 6.331 2.619 0.340 1.00 72.00 100 PHE A O 1
ATOM 872 N N . PHE A 1 101 ? 8.490 2.236 -0.095 1.00 72.75 101 PHE A N 1
ATOM 873 C CA . PHE A 1 101 ? 8.719 1.520 1.145 1.00 72.75 101 PHE A CA 1
ATOM 874 C C . PHE A 1 101 ? 8.533 2.428 2.372 1.00 72.75 101 PHE A C 1
ATOM 876 O O . PHE A 1 101 ? 7.756 2.093 3.268 1.00 72.75 101 PHE A O 1
ATOM 883 N N . LEU A 1 102 ? 9.187 3.592 2.399 1.00 76.25 102 LEU A N 1
ATOM 884 C CA . LEU A 1 102 ? 9.135 4.513 3.536 1.00 76.25 102 LEU A CA 1
ATOM 885 C C . LEU A 1 102 ? 7.722 5.045 3.788 1.00 76.25 102 LEU A C 1
ATOM 887 O O . LEU A 1 102 ? 7.261 5.016 4.931 1.00 76.25 102 LEU A O 1
ATOM 891 N N . ILE A 1 103 ? 7.009 5.478 2.740 1.00 78.81 103 ILE A N 1
ATOM 892 C CA . ILE A 1 103 ? 5.621 5.934 2.894 1.00 78.81 103 ILE A CA 1
ATOM 893 C C . ILE A 1 103 ? 4.742 4.808 3.426 1.00 78.81 103 ILE A C 1
ATOM 895 O O . ILE A 1 103 ? 3.902 5.045 4.296 1.00 78.81 103 ILE A O 1
ATOM 899 N N . SER A 1 104 ? 4.979 3.576 2.959 1.00 74.12 104 SER A N 1
ATOM 900 C CA . SER A 1 104 ? 4.174 2.438 3.375 1.00 74.12 104 SER A CA 1
ATOM 901 C C . SER A 1 104 ? 4.393 2.090 4.835 1.00 74.12 104 SER A C 1
ATOM 903 O O . SER A 1 104 ? 3.445 1.887 5.594 1.00 74.12 104 SER A O 1
ATOM 905 N N . PHE A 1 105 ? 5.657 2.086 5.248 1.00 76.06 105 PHE A N 1
ATOM 906 C CA . PHE A 1 105 ? 6.047 1.866 6.628 1.00 76.06 105 PHE A CA 1
ATOM 907 C C . PHE A 1 105 ? 5.404 2.896 7.565 1.00 76.06 105 PHE A C 1
ATOM 909 O O . PHE A 1 105 ? 4.793 2.515 8.563 1.00 76.06 105 PHE A O 1
ATOM 916 N N . ILE A 1 106 ? 5.465 4.187 7.219 1.00 80.62 106 ILE A N 1
ATOM 917 C CA . ILE A 1 106 ? 4.864 5.265 8.019 1.00 80.62 106 ILE A CA 1
ATOM 918 C C . ILE A 1 106 ? 3.342 5.095 8.108 1.00 80.62 106 ILE A C 1
ATOM 920 O O . ILE A 1 106 ? 2.777 5.190 9.199 1.00 80.62 106 ILE A O 1
ATOM 924 N N . TYR A 1 107 ? 2.672 4.799 6.990 1.00 79.81 107 TYR A N 1
ATOM 925 C CA . TYR A 1 107 ? 1.226 4.565 6.973 1.00 79.81 107 TYR A CA 1
ATOM 926 C C . TYR A 1 107 ? 0.824 3.392 7.870 1.00 79.81 107 TYR A C 1
ATOM 928 O O . TYR A 1 107 ? -0.053 3.544 8.722 1.00 79.81 107 TYR A O 1
ATOM 936 N N . TYR A 1 108 ? 1.472 2.234 7.718 1.00 76.50 108 TYR A N 1
ATOM 937 C CA . TYR A 1 108 ? 1.181 1.056 8.538 1.00 76.50 108 TYR A CA 1
ATOM 938 C C . TYR A 1 108 ? 1.497 1.286 10.015 1.00 76.50 108 TYR A C 1
ATOM 940 O O . TYR A 1 108 ? 0.733 0.845 10.878 1.00 76.50 108 TYR A O 1
ATOM 948 N N . PHE A 1 109 ? 2.575 2.008 10.324 1.00 78.56 109 PHE A N 1
ATOM 949 C CA . PHE A 1 109 ? 2.912 2.381 11.693 1.00 78.56 109 PHE A CA 1
ATOM 950 C C . PHE A 1 109 ? 1.805 3.232 12.327 1.00 78.56 109 PHE A C 1
ATOM 952 O O . PHE A 1 109 ? 1.335 2.918 13.419 1.00 78.56 109 PHE A O 1
ATOM 959 N N . ILE A 1 110 ? 1.312 4.254 11.620 1.00 81.94 110 ILE A N 1
ATOM 960 C CA . ILE A 1 110 ? 0.220 5.114 12.102 1.00 81.94 110 ILE A CA 1
ATOM 961 C C . ILE A 1 110 ? -1.069 4.314 12.294 1.00 81.94 110 ILE A C 1
ATOM 963 O O . ILE A 1 110 ? -1.696 4.423 13.348 1.00 81.94 110 ILE A O 1
ATOM 967 N N . VAL A 1 111 ? -1.447 3.478 11.321 1.00 80.56 111 VAL A N 1
ATOM 968 C CA . VAL A 1 111 ? -2.621 2.592 11.427 1.00 80.56 111 VAL A CA 1
ATOM 969 C C . VAL A 1 111 ? -2.514 1.708 12.670 1.00 80.56 111 VAL A C 1
ATOM 971 O O . VAL A 1 111 ? -3.479 1.581 13.424 1.00 80.56 111 VAL A O 1
ATOM 974 N N . THR A 1 112 ? -1.334 1.141 12.916 1.00 75.88 112 THR A N 1
ATOM 975 C CA . THR A 1 112 ? -1.060 0.281 14.071 1.00 75.88 112 THR A CA 1
ATOM 976 C C . THR A 1 112 ? -1.203 1.058 15.380 1.00 75.88 112 THR A C 1
ATOM 978 O O . THR A 1 112 ? -1.952 0.638 16.259 1.00 75.88 112 THR A O 1
ATOM 981 N N . CYS A 1 113 ? -0.575 2.233 15.492 1.00 79.81 113 CYS A N 1
ATOM 982 C CA . CYS A 1 113 ? -0.678 3.101 16.668 1.00 79.81 113 CYS A CA 1
ATOM 983 C C . CYS A 1 113 ? -2.126 3.518 16.962 1.00 79.81 113 CYS A C 1
ATOM 985 O O . CYS A 1 113 ? -2.571 3.432 18.105 1.00 79.81 113 CYS A O 1
ATOM 987 N N . VAL A 1 114 ? -2.884 3.923 15.938 1.00 82.12 114 VAL A N 1
ATOM 988 C CA . VAL A 1 114 ? -4.296 4.305 16.093 1.00 82.12 114 VAL A CA 1
ATOM 989 C C . VAL A 1 114 ? -5.145 3.111 16.522 1.00 82.12 114 VAL A C 1
ATOM 991 O O . VAL A 1 114 ? -6.029 3.263 17.363 1.00 82.12 114 VAL A O 1
ATOM 994 N N . SER A 1 115 ? -4.856 1.916 16.005 1.00 75.56 115 SER A N 1
ATOM 995 C CA . SER A 1 115 ? -5.595 0.692 16.337 1.00 75.56 115 SER A CA 1
ATOM 996 C C . SER A 1 115 ? -5.437 0.266 17.803 1.00 75.56 115 SER A C 1
ATOM 998 O O . SER A 1 115 ? -6.337 -0.381 18.338 1.00 75.56 115 SER A O 1
ATOM 1000 N N . TYR A 1 116 ? -4.356 0.671 18.483 1.00 79.69 116 TYR A N 1
ATOM 1001 C CA . TYR A 1 116 ? -4.165 0.434 19.921 1.00 79.69 116 TYR A CA 1
ATOM 1002 C C . TYR A 1 116 ? -5.015 1.341 20.824 1.00 79.69 116 TYR A C 1
ATOM 1004 O O . TYR A 1 116 ? -5.146 1.061 22.016 1.00 79.69 116 TYR A O 1
ATOM 1012 N N . ILE A 1 117 ? -5.617 2.411 20.291 1.00 85.38 117 ILE A N 1
ATOM 1013 C CA . ILE A 1 117 ? -6.472 3.306 21.078 1.00 85.38 117 ILE A CA 1
ATOM 1014 C C . ILE A 1 117 ? -7.796 2.585 21.394 1.00 85.38 117 ILE A C 1
ATOM 1016 O O . ILE A 1 117 ? -8.520 2.204 20.466 1.00 85.38 117 ILE A O 1
ATOM 1020 N N . PRO A 1 118 ? -8.178 2.421 22.676 1.00 84.62 118 PRO A N 1
ATOM 1021 C CA . PRO A 1 118 ? -9.410 1.731 23.047 1.00 84.62 118 PRO A CA 1
ATOM 1022 C C . PRO A 1 118 ? -10.641 2.385 22.414 1.00 84.62 118 PRO A C 1
ATOM 1024 O O . PRO A 1 118 ? -10.768 3.608 22.420 1.00 84.62 118 PRO A O 1
ATOM 1027 N N . TYR A 1 119 ? -11.567 1.562 21.913 1.00 84.69 119 TYR A N 1
ATOM 1028 C CA . TYR A 1 119 ? -12.827 1.946 21.251 1.00 84.69 119 TYR A CA 1
ATOM 1029 C C . TYR A 1 119 ? -12.666 2.729 19.937 1.00 84.69 119 TYR A C 1
ATOM 1031 O O . TYR A 1 119 ? -13.170 2.284 18.909 1.00 84.69 119 TYR A O 1
ATOM 1039 N N . VAL A 1 120 ? -11.925 3.839 19.937 1.00 85.12 120 VAL A N 1
ATOM 1040 C CA . VAL A 1 120 ? -11.680 4.685 18.759 1.00 85.12 120 VAL A CA 1
ATOM 1041 C C . VAL A 1 120 ? -10.868 3.936 17.704 1.00 85.12 120 VAL A C 1
ATOM 1043 O O . VAL A 1 120 ? -11.228 3.948 16.528 1.00 85.12 120 VAL A O 1
ATOM 1046 N N . GLY A 1 121 ? -9.823 3.215 18.115 1.00 81.56 121 GLY A N 1
ATOM 1047 C CA . GLY A 1 121 ? -8.956 2.460 17.211 1.00 81.56 121 GLY A CA 1
ATOM 1048 C C . GLY A 1 121 ? -9.687 1.368 16.435 1.00 81.56 121 GLY A C 1
ATOM 1049 O O . GLY A 1 121 ? -9.388 1.145 15.266 1.00 81.56 121 GLY A O 1
ATOM 1050 N N . LYS A 1 122 ? -10.724 0.760 17.028 1.00 80.06 122 LYS A N 1
ATOM 1051 C CA . LYS A 1 122 ? -11.549 -0.265 16.363 1.00 80.06 122 LYS A CA 1
ATOM 1052 C C . LYS A 1 122 ? -12.357 0.280 15.184 1.00 80.06 122 LYS A C 1
ATOM 1054 O O . LYS A 1 122 ? -12.736 -0.492 14.312 1.00 80.06 122 LYS A O 1
ATOM 1059 N N . ILE A 1 123 ? -12.632 1.584 15.168 1.00 86.62 123 ILE A N 1
ATOM 1060 C CA . ILE A 1 123 ? -13.398 2.247 14.106 1.00 86.62 123 ILE A CA 1
ATOM 1061 C C . ILE A 1 123 ? -12.444 2.949 13.138 1.00 86.62 123 ILE A C 1
ATOM 1063 O O . ILE A 1 123 ? -12.531 2.765 11.928 1.00 86.62 123 ILE A O 1
ATOM 1067 N N . VAL A 1 124 ? -11.507 3.738 13.667 1.00 87.19 124 VAL A N 1
ATOM 1068 C CA . VAL A 1 124 ? -10.607 4.570 12.858 1.00 87.19 124 VAL A CA 1
ATOM 1069 C C . VAL A 1 124 ? -9.502 3.740 12.201 1.00 87.19 124 VAL A C 1
ATOM 1071 O O . VAL A 1 124 ? -9.129 4.032 11.068 1.00 87.19 124 VAL A O 1
ATOM 1074 N N . GLY A 1 125 ? -9.014 2.685 12.861 1.00 83.69 125 GLY A N 1
ATOM 1075 C CA . GLY A 1 125 ? -7.980 1.792 12.328 1.00 83.69 125 GLY A CA 1
ATOM 1076 C C . GLY A 1 125 ? -8.366 1.181 10.976 1.00 83.69 125 GLY A C 1
ATOM 1077 O O . GLY A 1 125 ? -7.651 1.411 10.001 1.00 83.69 125 GLY A O 1
ATOM 1078 N N . PRO A 1 126 ? -9.523 0.496 10.862 1.00 85.62 126 PRO A N 1
ATOM 1079 C CA . PRO A 1 126 ? -10.011 -0.027 9.586 1.00 85.62 126 PRO A CA 1
ATOM 1080 C C . PRO A 1 126 ? -10.202 1.048 8.507 1.00 85.62 126 PRO A C 1
ATOM 1082 O O . PRO A 1 126 ? -9.863 0.824 7.350 1.00 85.62 126 PRO A O 1
ATOM 1085 N N . ILE A 1 127 ? -10.694 2.240 8.864 1.00 90.12 127 ILE A N 1
ATOM 1086 C CA . ILE A 1 127 ? -10.876 3.342 7.901 1.00 90.12 127 ILE A CA 1
ATOM 1087 C C . ILE A 1 127 ? -9.525 3.818 7.352 1.00 90.12 127 ILE A C 1
ATOM 1089 O O . ILE A 1 127 ? -9.384 4.026 6.146 1.00 90.12 127 ILE A O 1
ATOM 1093 N N . LEU A 1 128 ? -8.524 3.973 8.223 1.00 87.12 128 LEU A N 1
ATOM 1094 C CA . LEU A 1 128 ? -7.169 4.352 7.825 1.00 87.12 128 LEU A CA 1
ATOM 1095 C C . LEU A 1 128 ? -6.482 3.256 7.005 1.00 87.12 128 LEU A C 1
ATOM 1097 O O . LEU A 1 128 ? -5.766 3.582 6.063 1.00 87.12 128 LEU A O 1
ATOM 1101 N N . LEU A 1 129 ? -6.719 1.981 7.326 1.00 84.88 129 LEU A N 1
ATOM 1102 C CA . LEU A 1 129 ? -6.202 0.843 6.564 1.00 84.88 129 LEU A CA 1
ATOM 1103 C C . LEU A 1 129 ? -6.822 0.766 5.160 1.00 84.88 129 LEU A C 1
ATOM 1105 O O . LEU A 1 129 ? -6.122 0.524 4.179 1.00 84.88 129 LEU A O 1
ATOM 1109 N N . ALA A 1 130 ? -8.122 1.037 5.041 1.00 89.00 130 ALA A N 1
ATOM 1110 C CA . ALA A 1 130 ? -8.793 1.105 3.748 1.00 89.00 130 ALA A CA 1
ATOM 1111 C C . ALA A 1 130 ? -8.248 2.267 2.908 1.00 89.00 130 ALA A C 1
ATOM 1113 O O . ALA A 1 130 ? -7.913 2.110 1.735 1.00 89.00 130 ALA A O 1
ATOM 1114 N N . HIS A 1 131 ? -8.090 3.434 3.533 1.00 90.94 131 HIS A N 1
ATOM 1115 C CA . HIS A 1 131 ? -7.512 4.592 2.870 1.00 90.94 131 HIS A CA 1
ATOM 1116 C C . HIS A 1 131 ? -6.061 4.347 2.421 1.00 90.94 131 HIS A C 1
ATOM 1118 O O . HIS A 1 131 ? -5.706 4.718 1.303 1.00 90.94 131 HIS A O 1
ATOM 1124 N N . SER A 1 132 ? -5.222 3.714 3.252 1.00 86.50 132 SER A N 1
ATOM 1125 C CA . SER A 1 132 ? -3.820 3.434 2.909 1.00 86.50 132 SER A CA 1
ATOM 1126 C C . SER A 1 132 ? -3.698 2.480 1.723 1.00 86.50 132 SER A C 1
ATOM 1128 O O . SER A 1 132 ? -2.882 2.706 0.834 1.00 86.50 132 SER A O 1
ATOM 1130 N N . TYR A 1 133 ? -4.566 1.470 1.641 1.00 86.06 133 TYR A N 1
ATOM 1131 C CA . TYR A 1 133 ? -4.620 0.581 0.485 1.00 86.06 133 TYR A CA 1
ATOM 1132 C C . TYR A 1 133 ? -4.936 1.338 -0.815 1.00 86.06 133 TYR A C 1
ATOM 1134 O O . TYR A 1 133 ? -4.243 1.179 -1.824 1.00 86.06 133 TYR A O 1
ATOM 1142 N N . GLY A 1 134 ? -5.951 2.209 -0.781 1.00 88.06 134 GLY A N 1
ATOM 1143 C CA . GLY A 1 134 ? -6.304 3.064 -1.915 1.00 88.06 134 GLY A CA 1
ATOM 1144 C C . GLY A 1 134 ? -5.175 4.022 -2.308 1.00 88.06 134 GLY A C 1
ATOM 1145 O O . GLY A 1 134 ? -4.913 4.197 -3.498 1.00 88.06 134 GLY A O 1
ATOM 1146 N N . TYR A 1 135 ? -4.474 4.583 -1.316 1.00 86.62 135 TYR A N 1
ATOM 1147 C CA . TYR A 1 135 ? -3.287 5.415 -1.513 1.00 86.62 135 TYR A CA 1
ATOM 1148 C C . TYR A 1 135 ? -2.195 4.660 -2.276 1.00 86.62 135 TYR A C 1
ATOM 1150 O O . TYR A 1 135 ? -1.713 5.168 -3.284 1.00 86.62 135 TYR A O 1
ATOM 1158 N N . TYR A 1 136 ? -1.850 3.432 -1.869 1.00 82.62 136 TYR A N 1
ATOM 1159 C CA . TYR A 1 136 ? -0.840 2.646 -2.585 1.00 82.62 136 TYR A CA 1
ATOM 1160 C C . TYR A 1 136 ? -1.261 2.358 -4.024 1.00 82.62 136 TYR A C 1
ATOM 1162 O O . TYR A 1 136 ? -0.469 2.560 -4.940 1.00 82.62 136 TYR A O 1
ATOM 1170 N N . CYS A 1 137 ? -2.514 1.958 -4.255 1.00 84.88 137 CYS A N 1
ATOM 1171 C CA . CYS A 1 137 ? -3.008 1.717 -5.613 1.00 84.88 137 CYS A CA 1
ATOM 1172 C C . CYS A 1 137 ? -2.903 2.975 -6.487 1.00 84.88 137 CYS A C 1
ATOM 1174 O O . CYS A 1 137 ? -2.496 2.888 -7.650 1.00 84.88 137 CYS A O 1
ATOM 1176 N N . LEU A 1 138 ? -3.228 4.152 -5.933 1.00 86.38 138 LEU A N 1
ATOM 1177 C CA . LEU A 1 138 ? -3.035 5.418 -6.634 1.00 86.38 138 LEU A CA 1
ATOM 1178 C C . LEU A 1 138 ? -1.558 5.649 -6.930 1.00 86.38 138 LEU A C 1
ATOM 1180 O O . LEU A 1 138 ? -1.223 5.928 -8.073 1.00 86.38 138 LEU A O 1
ATOM 1184 N N . GLU A 1 139 ? -0.695 5.512 -5.933 1.00 81.75 139 GLU A N 1
ATOM 1185 C CA . GLU A 1 139 ? 0.732 5.787 -6.034 1.00 81.75 139 GLU A CA 1
ATOM 1186 C C . GLU A 1 139 ? 1.389 4.960 -7.156 1.00 81.75 139 GLU A C 1
ATOM 1188 O O . GLU A 1 139 ? 2.042 5.529 -8.030 1.00 81.75 139 GLU A O 1
ATOM 1193 N N . TYR A 1 140 ? 1.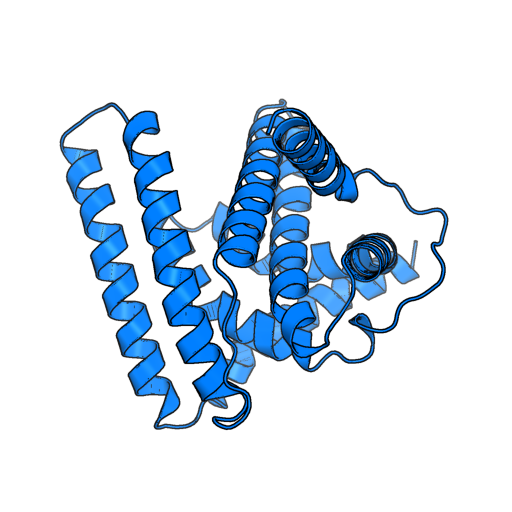095 3.659 -7.252 1.00 77.50 140 TYR A N 1
ATOM 1194 C CA . TYR A 1 140 ? 1.562 2.827 -8.372 1.00 77.50 140 TYR A CA 1
ATOM 1195 C C . TYR A 1 140 ? 0.908 3.204 -9.703 1.00 77.50 140 TYR A C 1
ATOM 1197 O O . TYR A 1 140 ? 1.582 3.316 -10.725 1.00 77.50 140 TYR A O 1
ATOM 1205 N N . SER A 1 141 ? -0.404 3.451 -9.718 1.00 80.06 141 SER A N 1
ATOM 1206 C CA . SER A 1 141 ? -1.094 3.837 -10.956 1.00 80.06 141 SER A CA 1
ATOM 1207 C C . SER A 1 141 ? -0.631 5.196 -11.502 1.00 80.06 141 SER A C 1
ATOM 1209 O O . SER A 1 141 ? -0.651 5.431 -12.710 1.00 80.06 141 SER A O 1
ATOM 1211 N N . SER A 1 142 ? -0.188 6.085 -10.613 1.00 76.25 142 SER A N 1
ATOM 1212 C CA . SER A 1 142 ? 0.252 7.443 -10.909 1.00 76.25 142 SER A CA 1
ATOM 1213 C C . SER A 1 142 ? 1.565 7.478 -11.684 1.00 76.25 142 SER A C 1
ATOM 1215 O O . SER A 1 142 ? 1.777 8.408 -12.462 1.00 76.25 142 SER A O 1
ATOM 1217 N N . TYR A 1 143 ? 2.388 6.436 -11.529 1.00 72.06 143 TYR A N 1
ATOM 1218 C CA . TYR A 1 143 ? 3.607 6.245 -12.301 1.00 72.06 143 TYR A CA 1
ATOM 1219 C C . TYR A 1 143 ? 3.278 6.124 -13.797 1.00 72.06 143 TYR A C 1
ATOM 1221 O O . TYR A 1 143 ? 3.859 6.821 -14.620 1.00 72.06 143 TYR A O 1
ATOM 1229 N N . TYR A 1 144 ? 2.251 5.346 -14.159 1.00 68.06 144 TYR A N 1
ATOM 1230 C CA . TYR A 1 144 ? 1.807 5.217 -15.557 1.00 68.06 144 TYR A CA 1
ATOM 1231 C C . TYR A 1 144 ? 1.236 6.508 -16.148 1.00 68.06 144 TYR A C 1
ATOM 1233 O O . TYR A 1 144 ? 1.204 6.674 -17.364 1.00 68.06 144 TYR A O 1
ATOM 1241 N N . ASN A 1 145 ? 0.730 7.391 -15.290 1.00 70.38 145 ASN A N 1
ATOM 1242 C CA . ASN A 1 145 ? 0.064 8.625 -15.689 1.00 70.38 145 ASN A CA 1
ATOM 1243 C C . ASN A 1 145 ? 0.948 9.867 -15.475 1.00 70.38 145 ASN A C 1
ATOM 1245 O O . ASN A 1 145 ? 0.455 10.981 -15.647 1.00 70.38 145 ASN A O 1
ATOM 1249 N N . ASN A 1 146 ? 2.229 9.688 -15.116 1.00 74.81 146 ASN A N 1
ATOM 1250 C CA . ASN A 1 146 ? 3.213 10.751 -14.876 1.00 74.81 146 ASN A CA 1
ATOM 1251 C C . ASN A 1 146 ? 2.696 11.881 -13.964 1.00 74.81 146 ASN A C 1
ATOM 1253 O O . ASN A 1 146 ? 2.898 13.068 -14.232 1.00 74.81 146 ASN A O 1
ATOM 1257 N N . LEU A 1 147 ? 1.996 11.529 -12.881 1.00 79.94 147 LEU A N 1
ATOM 1258 C CA . LEU A 1 147 ? 1.479 12.524 -11.941 1.00 79.94 147 LEU A CA 1
ATOM 1259 C C . LEU A 1 147 ? 2.571 13.011 -10.983 1.00 79.94 147 LEU A C 1
ATOM 1261 O O . LEU A 1 147 ? 3.296 12.221 -10.377 1.00 79.94 147 LEU A O 1
ATOM 1265 N N . SER A 1 148 ? 2.634 14.328 -10.777 1.00 79.25 148 SER A N 1
ATOM 1266 C CA . SER A 1 148 ? 3.542 14.925 -9.795 1.00 79.25 148 SER A CA 1
ATOM 1267 C C . SER A 1 148 ? 3.151 14.554 -8.351 1.00 79.25 148 SER A C 1
ATOM 1269 O O . SER A 1 148 ? 1.967 14.332 -8.074 1.00 79.25 148 SER A O 1
ATOM 1271 N N . PRO A 1 149 ? 4.105 14.540 -7.397 1.00 73.19 149 PRO A N 1
ATOM 1272 C CA . PRO A 1 149 ? 3.837 14.312 -5.970 1.00 73.19 149 PRO A CA 1
ATOM 1273 C C . PRO A 1 149 ? 2.693 15.161 -5.413 1.00 73.19 149 PRO A C 1
ATOM 1275 O O . PRO A 1 149 ? 1.768 14.634 -4.797 1.00 73.19 149 PRO A O 1
ATOM 1278 N N . LEU A 1 150 ? 2.699 16.458 -5.723 1.00 77.12 150 LEU A N 1
ATOM 1279 C CA . LEU A 1 150 ? 1.662 17.388 -5.290 1.00 77.12 150 LEU A CA 1
ATOM 1280 C C . LEU A 1 150 ? 0.285 17.010 -5.857 1.00 77.12 150 LEU A C 1
ATOM 1282 O O . LEU A 1 150 ? -0.702 16.980 -5.126 1.00 77.12 150 LEU A O 1
ATOM 1286 N N . ASN A 1 151 ? 0.216 16.655 -7.143 1.00 81.69 151 ASN A N 1
ATOM 1287 C CA . ASN A 1 151 ? -1.038 16.266 -7.785 1.00 81.69 151 ASN A CA 1
ATOM 1288 C C . ASN A 1 151 ? -1.637 15.015 -7.131 1.00 81.69 151 ASN A C 1
ATOM 1290 O O . ASN A 1 151 ? -2.845 14.965 -6.901 1.00 81.69 151 ASN A O 1
ATOM 1294 N N . LYS A 1 152 ? -0.807 14.036 -6.762 1.00 83.75 152 LYS A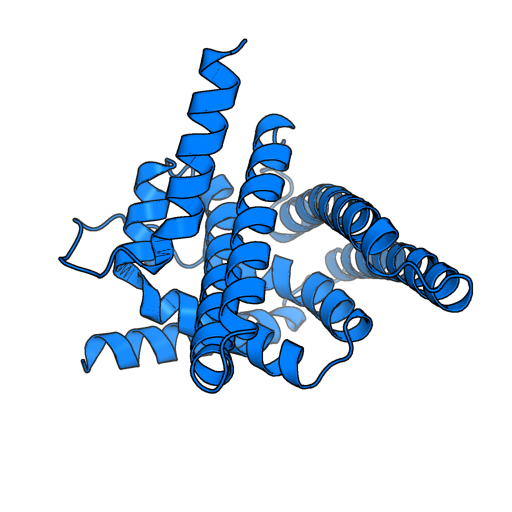 N 1
ATOM 1295 C CA . LYS A 1 152 ? -1.258 12.817 -6.072 1.00 83.75 152 LYS A CA 1
ATOM 1296 C C . LYS A 1 152 ? -1.919 13.155 -4.738 1.00 83.75 152 LYS A C 1
ATOM 1298 O O . LYS A 1 152 ? -3.060 12.757 -4.510 1.00 83.75 152 LYS A O 1
ATOM 1303 N N . LEU A 1 153 ? -1.265 13.980 -3.919 1.00 81.06 153 LEU A N 1
ATOM 1304 C CA . LEU A 1 153 ? -1.812 14.441 -2.637 1.00 81.06 153 LEU A CA 1
ATOM 1305 C C . LEU A 1 153 ? -3.152 15.164 -2.818 1.00 81.06 153 LEU A C 1
ATOM 1307 O O . LEU A 1 153 ? -4.118 14.847 -2.126 1.00 81.06 153 LEU A O 1
ATOM 1311 N N . THR A 1 154 ? -3.257 16.051 -3.814 1.00 82.62 154 THR A N 1
ATOM 1312 C CA . THR A 1 154 ? -4.524 16.748 -4.098 1.00 82.62 154 THR A CA 1
ATOM 1313 C C . THR A 1 154 ? -5.642 15.803 -4.545 1.00 82.62 154 THR A C 1
ATOM 1315 O O . THR A 1 154 ? -6.806 16.022 -4.212 1.00 82.62 154 THR A O 1
ATOM 1318 N N . ILE A 1 155 ? -5.325 14.733 -5.282 1.00 86.19 155 ILE A N 1
ATOM 1319 C CA . ILE A 1 155 ? -6.303 13.723 -5.711 1.00 86.19 155 ILE A CA 1
ATOM 1320 C C . ILE A 1 155 ? -6.816 12.932 -4.504 1.00 86.19 155 ILE A C 1
ATOM 1322 O O . ILE A 1 155 ? -8.021 12.691 -4.402 1.00 86.19 155 ILE A O 1
ATOM 1326 N N . ILE A 1 156 ? -5.920 12.559 -3.590 1.00 85.38 156 ILE A N 1
ATOM 1327 C CA . ILE A 1 156 ? -6.236 11.809 -2.366 1.00 85.38 156 ILE A CA 1
ATOM 1328 C C . ILE A 1 156 ? -7.119 12.623 -1.427 1.00 85.38 156 ILE A C 1
ATOM 1330 O O . ILE A 1 156 ? -8.119 12.113 -0.919 1.00 85.38 156 ILE A O 1
ATOM 1334 N N . GLU A 1 157 ? -6.803 13.903 -1.243 1.00 84.56 157 GLU A N 1
ATOM 1335 C CA . GLU A 1 157 ? -7.632 14.798 -0.434 1.00 84.56 157 GLU A CA 1
ATOM 1336 C C . GLU A 1 157 ? -9.003 15.033 -1.063 1.00 84.56 157 GLU A C 1
ATOM 1338 O O . GLU A 1 157 ? -10.023 14.978 -0.381 1.00 84.56 157 GLU A O 1
ATOM 1343 N N . ASN A 1 158 ? -9.066 15.244 -2.377 1.00 85.25 158 ASN A N 1
ATOM 1344 C CA . ASN A 1 158 ? -10.340 15.516 -3.036 1.00 85.25 158 ASN A CA 1
ATOM 1345 C C . ASN A 1 158 ? -11.252 14.283 -3.131 1.00 85.25 158 ASN A C 1
ATOM 1347 O O . ASN A 1 158 ? -12.472 14.440 -3.190 1.00 85.25 158 ASN A O 1
ATOM 1351 N N . ASN A 1 159 ? -10.687 13.071 -3.138 1.00 88.62 159 ASN A N 1
ATOM 1352 C CA . ASN A 1 159 ? -11.426 11.819 -3.320 1.00 88.62 159 ASN A CA 1
ATOM 1353 C C . ASN A 1 159 ? -11.233 10.840 -2.145 1.00 88.62 159 ASN A C 1
ATOM 1355 O O . ASN A 1 159 ? -11.275 9.626 -2.327 1.00 88.62 159 ASN A O 1
ATOM 1359 N N . THR A 1 160 ? -11.056 11.338 -0.919 1.00 89.31 160 THR A N 1
ATOM 1360 C CA . THR A 1 160 ? -10.784 10.505 0.270 1.00 89.31 160 THR A CA 1
ATOM 1361 C C . THR A 1 160 ? -11.803 9.377 0.466 1.00 89.31 160 THR A C 1
ATOM 1363 O O . THR A 1 160 ? -11.433 8.232 0.714 1.00 89.31 160 THR A O 1
ATOM 1366 N N . PHE A 1 161 ? -13.099 9.672 0.316 1.00 90.25 161 PHE A N 1
ATOM 1367 C CA . PHE A 1 161 ? -14.164 8.675 0.474 1.00 90.25 161 PHE A CA 1
ATOM 1368 C C . PHE A 1 161 ? -14.118 7.587 -0.595 1.00 90.25 161 PHE A C 1
ATOM 1370 O O . PHE A 1 161 ? -14.392 6.431 -0.284 1.00 90.25 161 PHE A O 1
ATOM 1377 N N . PHE A 1 162 ? -13.722 7.942 -1.819 1.00 92.19 162 PHE A N 1
ATOM 1378 C CA . PHE A 1 162 ? -13.479 6.965 -2.870 1.00 92.19 162 PHE A CA 1
ATOM 1379 C C . PHE A 1 162 ? -12.342 6.019 -2.475 1.00 92.19 162 PHE A C 1
ATOM 1381 O O . PHE A 1 162 ? -12.522 4.812 -2.570 1.00 92.19 162 PHE A O 1
ATOM 1388 N N . PHE A 1 163 ? -11.214 6.532 -1.969 1.00 91.69 163 PHE A N 1
ATOM 1389 C CA . PHE A 1 163 ? -10.083 5.689 -1.560 1.00 91.69 163 PHE A CA 1
ATOM 1390 C C . PHE A 1 163 ? -10.402 4.801 -0.355 1.00 91.69 163 PHE A C 1
ATOM 1392 O O . PHE A 1 163 ? -10.020 3.633 -0.351 1.00 91.69 163 PHE A O 1
ATOM 1399 N N . ILE A 1 164 ? -11.167 5.311 0.618 1.00 91.69 164 ILE A N 1
ATOM 1400 C CA . ILE A 1 164 ? -11.712 4.488 1.708 1.00 91.69 164 ILE A CA 1
ATOM 1401 C C . ILE A 1 164 ? -12.581 3.374 1.121 1.00 91.69 164 ILE A C 1
ATOM 1403 O O . ILE A 1 164 ? -12.369 2.212 1.443 1.00 91.69 164 ILE A O 1
ATOM 1407 N N . GLY A 1 165 ? -13.518 3.719 0.230 1.00 92.06 165 GLY A N 1
ATOM 1408 C CA . GLY A 1 165 ? -14.368 2.767 -0.482 1.00 92.06 165 GLY A CA 1
ATOM 1409 C C . GLY A 1 165 ? -13.560 1.689 -1.205 1.00 92.06 165 GLY A C 1
ATOM 1410 O O . GLY A 1 165 ? -13.834 0.501 -1.057 1.00 92.06 165 GLY A O 1
ATOM 1411 N N . TYR A 1 166 ? -12.527 2.109 -1.931 1.00 91.69 166 TYR A N 1
ATOM 1412 C CA . TYR A 1 166 ? -11.666 1.246 -2.727 1.00 91.69 166 TYR A CA 1
ATOM 1413 C C . TYR A 1 166 ? -10.912 0.226 -1.868 1.00 91.69 166 TYR A C 1
ATOM 1415 O O . TYR A 1 166 ? -10.871 -0.941 -2.217 1.00 91.69 166 TYR A O 1
ATOM 1423 N N . GLY A 1 167 ? -10.377 0.615 -0.707 1.00 89.31 167 GLY A N 1
ATOM 1424 C CA . GLY A 1 167 ? -9.661 -0.313 0.180 1.00 89.31 167 GLY A CA 1
ATOM 1425 C C . GLY A 1 167 ? -10.527 -1.099 1.167 1.00 89.31 167 GLY A C 1
ATOM 1426 O O . GLY A 1 167 ? -9.992 -1.863 1.978 1.00 89.31 167 GLY A O 1
ATOM 1427 N N . THR A 1 168 ? -11.853 -0.925 1.150 1.00 89.62 168 THR A N 1
ATOM 1428 C CA . THR A 1 168 ? -12.748 -1.607 2.103 1.00 89.62 168 THR A CA 1
ATOM 1429 C C . THR A 1 168 ? -12.653 -3.125 2.024 1.00 89.62 168 THR A C 1
ATOM 1431 O O . THR A 1 168 ? -12.623 -3.773 3.066 1.00 89.62 168 THR A O 1
ATOM 1434 N N . PHE A 1 169 ? -12.571 -3.702 0.824 1.00 86.81 169 PHE A N 1
ATOM 1435 C CA . PHE A 1 169 ? -12.530 -5.153 0.655 1.00 86.81 169 PHE A CA 1
ATOM 1436 C C . PHE A 1 169 ? -11.256 -5.756 1.253 1.00 86.81 169 PHE A C 1
ATOM 1438 O O . PHE A 1 169 ? -11.328 -6.705 2.033 1.00 86.81 169 PHE A O 1
ATOM 1445 N N . TYR A 1 170 ? -10.101 -5.138 0.978 1.00 85.25 170 TYR A N 1
ATOM 1446 C CA . TYR A 1 170 ? -8.827 -5.498 1.605 1.00 85.25 170 TYR A CA 1
ATOM 1447 C C . TYR A 1 170 ? -8.909 -5.417 3.135 1.00 85.25 170 TYR A C 1
ATOM 1449 O O . TYR A 1 170 ? -8.466 -6.321 3.843 1.00 85.25 170 TYR A O 1
ATOM 1457 N N . THR A 1 171 ? -9.539 -4.363 3.651 1.00 84.94 171 THR A N 1
ATOM 1458 C CA . THR A 1 171 ? -9.675 -4.147 5.094 1.00 84.94 171 THR A CA 1
ATOM 1459 C C . THR A 1 171 ? -10.586 -5.192 5.730 1.00 84.94 171 THR A C 1
ATOM 1461 O O . THR A 1 171 ? -10.230 -5.761 6.758 1.00 84.94 171 THR A O 1
ATOM 1464 N N . LEU A 1 172 ? -11.725 -5.509 5.112 1.00 85.19 172 LEU A N 1
ATOM 1465 C CA . LEU A 1 172 ? -12.609 -6.579 5.571 1.00 85.19 172 LEU A CA 1
ATOM 1466 C C . LEU A 1 172 ? -11.866 -7.914 5.612 1.00 85.19 172 LEU A C 1
ATOM 1468 O O . LEU A 1 172 ? -11.894 -8.596 6.631 1.00 85.19 172 LEU A O 1
ATOM 1472 N N . LEU A 1 173 ? -11.133 -8.255 4.554 1.00 81.50 173 LEU A N 1
ATOM 1473 C CA . LEU A 1 173 ? -10.341 -9.481 4.519 1.00 81.50 173 LEU A CA 1
ATOM 1474 C C . LEU A 1 173 ? -9.258 -9.508 5.597 1.00 81.50 173 LEU A C 1
ATOM 1476 O O . LEU A 1 173 ? -9.055 -10.554 6.203 1.00 81.50 173 LEU A O 1
ATOM 1480 N N . SER A 1 174 ? -8.625 -8.373 5.904 1.00 77.75 174 SER A N 1
ATOM 1481 C CA . SER A 1 174 ? -7.630 -8.282 6.983 1.00 77.75 174 SER A CA 1
ATOM 1482 C C . SER A 1 174 ? -8.193 -8.578 8.376 1.00 77.75 174 SER A C 1
ATOM 1484 O O . SER A 1 174 ? -7.437 -8.976 9.257 1.00 77.75 174 SER A O 1
ATOM 1486 N N . LEU A 1 175 ? -9.509 -8.432 8.576 1.00 77.75 175 LEU A N 1
ATOM 1487 C CA . LEU A 1 175 ? -10.175 -8.753 9.843 1.00 77.75 175 LEU A CA 1
ATOM 1488 C C . LEU A 1 175 ? -10.505 -10.246 9.987 1.00 77.75 175 LEU A C 1
ATOM 1490 O O . LEU A 1 175 ? -10.616 -10.729 11.112 1.00 77.75 175 LEU A O 1
ATOM 1494 N N . TYR A 1 176 ? -10.685 -10.967 8.876 1.00 76.81 176 TYR A N 1
ATOM 1495 C CA . TYR A 1 176 ? -11.136 -12.367 8.879 1.00 76.81 176 TYR A CA 1
ATOM 1496 C C . TYR A 1 176 ? -10.049 -13.372 8.484 1.00 76.81 176 TYR A C 1
ATOM 1498 O O . TYR A 1 176 ? -10.109 -14.531 8.892 1.00 76.81 176 TYR A O 1
ATOM 1506 N N . LEU A 1 177 ? -9.074 -12.962 7.671 1.00 70.94 177 LEU A N 1
ATOM 1507 C CA . LEU A 1 177 ? -8.002 -13.826 7.189 1.00 70.94 177 LEU A CA 1
ATOM 1508 C C . LEU A 1 177 ? -6.787 -13.784 8.117 1.00 70.94 177 LEU A C 1
ATOM 1510 O O . LEU A 1 177 ? -6.443 -12.753 8.687 1.00 70.94 177 LEU A O 1
ATOM 1514 N N . SER A 1 178 ? -6.080 -14.913 8.208 1.00 70.06 178 SER A N 1
ATOM 1515 C CA . SER A 1 178 ? -4.736 -14.939 8.788 1.00 70.06 178 SER A CA 1
ATOM 1516 C C . SER A 1 178 ? -3.776 -14.087 7.951 1.00 70.06 178 SER A C 1
ATOM 1518 O O . SER A 1 178 ? -3.971 -13.921 6.745 1.00 70.06 178 SER A O 1
ATOM 1520 N N . THR A 1 179 ? -2.694 -13.596 8.559 1.00 67.06 179 THR A N 1
ATOM 1521 C CA . THR A 1 179 ? -1.693 -12.745 7.891 1.00 67.06 179 THR A CA 1
ATOM 1522 C C . THR A 1 179 ? -1.171 -13.351 6.585 1.00 67.06 179 THR A C 1
ATOM 1524 O O . THR A 1 179 ? -1.000 -12.640 5.601 1.00 67.06 179 THR A O 1
ATOM 1527 N N . ILE A 1 180 ? -0.967 -14.671 6.544 1.00 63.16 180 ILE A N 1
ATOM 1528 C CA . ILE A 1 180 ? -0.485 -15.387 5.352 1.00 63.16 180 ILE A CA 1
ATOM 1529 C C . ILE A 1 180 ? -1.543 -15.377 4.249 1.00 63.16 180 ILE A C 1
ATOM 1531 O O . ILE A 1 180 ? -1.240 -15.040 3.107 1.00 63.16 180 ILE A O 1
ATOM 1535 N N . ASN A 1 181 ? -2.793 -15.698 4.589 1.00 65.44 181 ASN A N 1
ATOM 1536 C CA . ASN A 1 181 ? -3.892 -15.700 3.628 1.00 65.44 181 ASN A CA 1
ATOM 1537 C C . ASN A 1 181 ? -4.158 -14.286 3.093 1.00 65.44 181 ASN A C 1
ATOM 1539 O O . ASN A 1 181 ? -4.414 -14.122 1.902 1.00 65.44 181 ASN A O 1
ATOM 1543 N N . LEU A 1 182 ? -4.034 -13.266 3.949 1.00 66.81 182 LEU A N 1
ATOM 1544 C CA . LEU A 1 182 ? -4.116 -11.862 3.553 1.00 66.81 182 LEU A CA 1
ATOM 1545 C C . LEU A 1 182 ? -3.000 -11.488 2.574 1.00 66.81 182 LEU A C 1
ATOM 1547 O O . LEU A 1 182 ? -3.259 -10.803 1.592 1.00 66.81 182 LEU A O 1
ATOM 1551 N N . PHE A 1 183 ? -1.772 -11.943 2.818 1.00 67.44 183 PHE A N 1
ATOM 1552 C CA . PHE A 1 183 ? -0.647 -11.694 1.922 1.00 67.44 183 PHE A CA 1
ATOM 1553 C C . PHE A 1 183 ? -0.844 -12.349 0.556 1.00 67.44 183 PHE A C 1
ATOM 1555 O O . PHE A 1 183 ? -0.657 -11.689 -0.462 1.00 67.44 183 PHE A O 1
ATOM 1562 N N . ILE A 1 184 ? -1.269 -13.616 0.520 1.00 66.00 184 ILE A N 1
ATOM 1563 C CA . ILE A 1 184 ? -1.581 -14.325 -0.731 1.00 66.00 184 ILE A CA 1
ATOM 1564 C C . ILE A 1 184 ? -2.669 -13.574 -1.500 1.00 66.00 184 ILE A C 1
ATOM 1566 O O . ILE A 1 184 ? -2.533 -13.336 -2.698 1.00 66.00 184 ILE A O 1
ATOM 1570 N N . PHE A 1 185 ? -3.718 -13.146 -0.800 1.00 70.06 185 PHE A N 1
ATOM 1571 C CA . PHE A 1 185 ? -4.773 -12.334 -1.386 1.00 70.06 185 PHE A CA 1
ATOM 1572 C C . PHE A 1 185 ? -4.242 -10.992 -1.916 1.00 70.06 185 PHE A C 1
ATOM 1574 O O . PHE A 1 185 ? -4.580 -10.594 -3.027 1.00 70.06 185 PHE A O 1
ATOM 1581 N N . PHE A 1 186 ? -3.375 -10.314 -1.162 1.00 75.25 186 PHE A N 1
ATOM 1582 C CA . PHE A 1 186 ? -2.761 -9.052 -1.568 1.00 75.25 186 PHE A CA 1
ATOM 1583 C C . PHE A 1 186 ? -1.922 -9.222 -2.838 1.00 75.25 186 PHE A C 1
ATOM 1585 O O . PHE A 1 186 ? -2.068 -8.434 -3.764 1.00 75.25 186 PHE A O 1
ATOM 1592 N N . ILE A 1 187 ? -1.123 -10.290 -2.929 1.00 70.12 187 ILE A N 1
ATOM 1593 C CA . ILE A 1 187 ? -0.320 -10.612 -4.120 1.00 70.12 187 ILE A CA 1
ATOM 1594 C C . ILE A 1 187 ? -1.201 -10.738 -5.370 1.00 70.12 187 ILE A C 1
ATOM 1596 O O . ILE A 1 187 ? -0.815 -10.335 -6.465 1.00 70.12 187 ILE A O 1
ATOM 1600 N N . VAL A 1 188 ? -2.400 -11.289 -5.189 1.00 71.62 188 VAL A N 1
ATOM 1601 C CA . VAL A 1 188 ? -3.356 -11.538 -6.263 1.00 71.62 188 VAL A CA 1
ATOM 1602 C C . VAL A 1 188 ? -4.112 -10.266 -6.655 1.00 71.62 188 VAL A C 1
ATOM 1604 O O . VAL A 1 188 ? -4.202 -9.915 -7.832 1.00 71.62 188 VAL A O 1
ATOM 1607 N N . VAL A 1 189 ? -4.674 -9.560 -5.682 1.00 77.88 189 VAL A N 1
ATOM 1608 C CA . VAL A 1 189 ? -5.634 -8.483 -5.947 1.00 77.88 189 VAL A CA 1
ATOM 1609 C C . VAL A 1 189 ? -4.962 -7.138 -6.174 1.00 77.88 189 VAL A C 1
ATOM 1611 O O . VAL A 1 189 ? -5.395 -6.381 -7.037 1.00 77.88 189 VAL A O 1
ATOM 1614 N N . PHE A 1 190 ? -3.837 -6.873 -5.512 1.00 77.94 190 PHE A N 1
ATOM 1615 C CA . PHE A 1 190 ? -3.130 -5.600 -5.646 1.00 77.94 190 PHE A CA 1
ATOM 1616 C C . PHE A 1 190 ? -2.745 -5.211 -7.092 1.00 77.94 190 PHE A C 1
ATOM 1618 O O . PHE A 1 190 ? -2.986 -4.063 -7.464 1.00 77.94 190 PHE A O 1
ATOM 1625 N N . PRO A 1 191 ? -2.224 -6.098 -7.967 1.00 75.38 191 PRO A N 1
ATOM 1626 C CA . PRO A 1 191 ? -1.885 -5.707 -9.334 1.00 75.38 191 PRO A CA 1
ATOM 1627 C C . PRO A 1 191 ? -3.127 -5.448 -10.194 1.00 75.38 191 PRO A C 1
ATOM 1629 O O . PRO A 1 191 ? -3.118 -4.546 -11.030 1.00 75.38 191 PRO A O 1
ATOM 1632 N N . LEU A 1 192 ? -4.211 -6.198 -9.974 1.00 78.12 192 LEU A N 1
ATOM 1633 C CA . LEU A 1 192 ? -5.493 -5.976 -10.652 1.00 78.12 192 LEU A CA 1
ATOM 1634 C C . LEU A 1 192 ? -6.076 -4.618 -10.269 1.00 78.12 192 LEU A C 1
ATOM 1636 O O . LEU A 1 192 ? -6.550 -3.874 -11.127 1.00 78.12 192 LEU A O 1
ATOM 1640 N N . ASP A 1 193 ? -5.977 -4.278 -8.990 1.00 83.81 193 ASP A N 1
ATOM 1641 C CA . ASP A 1 193 ? -6.427 -3.005 -8.453 1.00 83.81 193 ASP A CA 1
ATOM 1642 C C . ASP A 1 193 ? -5.600 -1.837 -8.995 1.00 83.81 193 ASP A C 1
ATOM 1644 O O . ASP A 1 193 ? -6.166 -0.787 -9.300 1.00 83.81 193 ASP A O 1
ATOM 1648 N N . ILE A 1 194 ? -4.291 -2.009 -9.194 1.00 82.38 194 ILE A N 1
ATOM 1649 C CA . ILE A 1 194 ? -3.456 -1.005 -9.866 1.00 82.38 194 ILE A CA 1
ATOM 1650 C C . ILE A 1 194 ? -3.916 -0.814 -11.313 1.00 82.38 194 ILE A C 1
ATOM 1652 O O . ILE A 1 194 ? -4.142 0.322 -11.731 1.00 82.38 194 ILE A O 1
ATOM 1656 N N . ILE A 1 195 ? -4.102 -1.897 -12.075 1.00 78.25 195 ILE A N 1
ATOM 1657 C CA . ILE A 1 195 ? -4.548 -1.824 -13.476 1.00 78.25 195 ILE A CA 1
ATOM 1658 C C . ILE A 1 195 ? -5.887 -1.103 -13.562 1.00 78.25 195 ILE A C 1
ATOM 1660 O O . ILE A 1 195 ? -6.010 -0.115 -14.291 1.00 78.25 195 ILE A O 1
ATOM 1664 N N . GLN A 1 196 ? -6.863 -1.521 -12.759 1.00 84.75 196 GLN A N 1
ATOM 1665 C CA . GLN A 1 196 ? -8.167 -0.878 -12.693 1.00 84.75 196 GLN A CA 1
ATOM 1666 C C . GLN A 1 196 ? -8.024 0.620 -12.388 1.00 84.75 196 GLN A C 1
ATOM 1668 O O . GLN A 1 196 ? -8.557 1.446 -13.129 1.00 84.75 196 GLN A O 1
ATOM 1673 N N . MET A 1 197 ? -7.235 0.989 -11.372 1.00 85.12 197 MET A N 1
ATOM 1674 C CA . MET A 1 197 ? -6.983 2.387 -11.008 1.00 85.12 197 MET A CA 1
ATOM 1675 C C . MET A 1 197 ? -6.330 3.181 -12.151 1.00 85.12 197 MET A C 1
ATOM 1677 O O . MET A 1 197 ? -6.678 4.343 -12.370 1.00 85.12 197 MET A O 1
ATOM 1681 N N . THR A 1 198 ? -5.434 2.573 -12.937 1.00 82.12 198 THR A N 1
ATOM 1682 C CA . THR A 1 198 ? -4.850 3.240 -14.114 1.00 82.12 198 THR A CA 1
ATOM 1683 C C . THR A 1 198 ? -5.888 3.539 -15.198 1.00 82.12 198 THR A C 1
ATOM 1685 O O . THR A 1 198 ? -5.800 4.582 -15.847 1.00 82.12 198 THR A O 1
ATOM 1688 N N . HIS A 1 199 ? -6.902 2.684 -15.373 1.00 82.38 199 HIS A N 1
ATOM 1689 C CA . HIS A 1 199 ? -7.974 2.897 -16.353 1.00 82.38 199 HIS A CA 1
ATOM 1690 C C . HIS A 1 199 ? -8.998 3.955 -15.917 1.00 82.38 199 HIS A C 1
ATOM 1692 O O . HIS A 1 199 ? -9.687 4.537 -16.762 1.00 82.38 199 HIS A O 1
ATOM 1698 N N . LEU A 1 200 ? -9.075 4.274 -14.622 1.00 85.69 200 LEU A N 1
ATOM 1699 C CA . LEU A 1 200 ? -9.975 5.290 -14.073 1.00 85.69 200 LEU A CA 1
ATOM 1700 C C . LEU A 1 200 ? -9.456 6.714 -14.331 1.00 85.69 200 LEU A C 1
ATOM 1702 O O . LEU A 1 200 ? -9.126 7.464 -13.414 1.00 85.69 200 LEU A O 1
ATOM 1706 N N . LYS A 1 201 ? -9.449 7.139 -15.603 1.00 82.50 201 LYS A N 1
ATOM 1707 C CA . LYS A 1 201 ? -8.951 8.458 -16.056 1.00 82.50 201 LYS A CA 1
ATOM 1708 C C . LYS A 1 201 ? -9.530 9.653 -15.288 1.00 82.50 201 LYS A C 1
ATOM 1710 O O . LYS A 1 201 ? -8.906 10.707 -15.230 1.00 82.50 201 LYS A O 1
ATOM 1715 N N . TRP A 1 202 ? -10.734 9.526 -14.733 1.00 80.69 202 TRP A N 1
ATOM 1716 C CA . TRP A 1 202 ? -11.391 10.602 -13.991 1.00 80.69 202 TRP A CA 1
ATOM 1717 C C . TRP A 1 202 ? -10.775 10.855 -12.607 1.00 80.69 202 TRP A C 1
ATOM 1719 O O . TRP A 1 202 ? -10.861 11.987 -12.137 1.00 80.69 202 TRP A O 1
ATOM 1729 N N . ILE A 1 203 ? -10.151 9.846 -11.989 1.00 83.50 203 ILE A N 1
ATOM 1730 C CA . ILE A 1 203 ? -9.471 9.960 -10.686 1.00 83.50 203 ILE A CA 1
ATOM 1731 C C . ILE A 1 203 ? -8.179 10.753 -10.838 1.00 83.50 203 ILE A C 1
ATOM 1733 O O . ILE A 1 203 ? -7.868 11.600 -10.009 1.00 83.50 203 ILE A O 1
ATOM 1737 N N . HIS A 1 204 ? -7.476 10.541 -11.950 1.00 80.00 204 HIS A N 1
ATOM 1738 C CA . HIS A 1 204 ? -6.223 11.228 -12.276 1.00 80.00 204 HIS A CA 1
ATOM 1739 C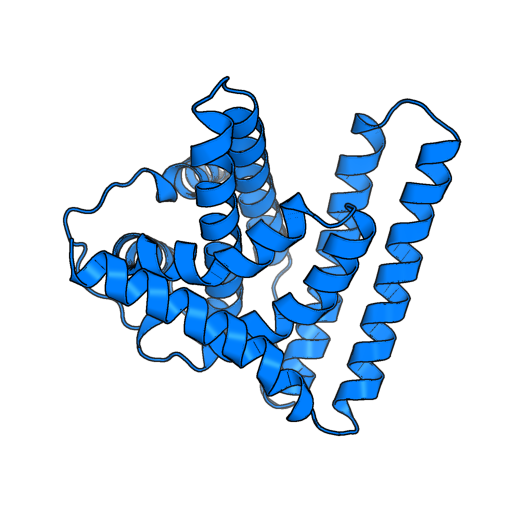 C . HIS A 1 204 ? -6.414 12.700 -12.666 1.00 80.00 204 HIS A C 1
ATOM 1741 O O . HIS A 1 204 ? -5.439 13.425 -12.851 1.00 80.00 204 HIS A O 1
ATOM 1747 N N . LYS A 1 205 ? -7.662 13.177 -12.787 1.00 81.44 205 LYS A N 1
ATOM 1748 C CA . LYS A 1 205 ? -7.943 14.597 -13.026 1.00 81.44 205 LYS A CA 1
ATOM 1749 C C . LYS A 1 205 ? -7.766 15.387 -11.736 1.00 81.44 205 LYS A C 1
ATOM 1751 O O . LYS A 1 205 ? -8.599 15.314 -10.833 1.00 81.44 205 LYS A O 1
ATOM 1756 N N . VAL A 1 206 ? -6.722 16.207 -11.707 1.00 77.44 206 VAL A N 1
ATOM 1757 C CA . VAL A 1 206 ? -6.469 17.161 -10.627 1.00 77.44 206 VAL A CA 1
ATOM 1758 C C . VAL A 1 206 ? -7.598 18.188 -10.589 1.00 77.44 206 VAL A C 1
ATOM 1760 O O . VAL A 1 206 ? -7.911 18.834 -11.590 1.00 77.44 206 VAL A O 1
ATOM 1763 N N . ARG A 1 207 ? -8.229 18.318 -9.425 1.00 77.31 207 ARG A N 1
ATOM 1764 C CA . ARG A 1 207 ? -9.232 19.347 -9.134 1.00 77.31 207 ARG A CA 1
ATOM 1765 C C . ARG A 1 207 ? -8.644 20.311 -8.103 1.00 77.31 207 ARG A C 1
ATOM 1767 O O . ARG A 1 207 ? -7.819 19.874 -7.297 1.00 77.31 207 ARG A O 1
ATOM 1774 N N . PRO A 1 208 ? -9.039 21.597 -8.106 1.00 71.31 208 PRO A N 1
ATOM 1775 C CA . PRO A 1 208 ? -8.635 22.509 -7.044 1.00 71.31 208 PRO A CA 1
ATOM 1776 C C . PRO A 1 208 ? -9.054 21.931 -5.692 1.00 71.31 208 PRO A C 1
ATOM 1778 O O . PRO A 1 208 ? -10.105 21.296 -5.583 1.00 71.31 208 PRO A O 1
ATOM 1781 N N . LEU A 1 209 ? -8.198 22.116 -4.690 1.00 64.25 209 LEU A N 1
ATOM 1782 C CA . LEU A 1 209 ? -8.444 21.645 -3.334 1.00 64.25 209 LEU A CA 1
ATOM 1783 C C . LEU A 1 209 ? -9.748 22.246 -2.818 1.00 64.25 209 LEU A C 1
ATOM 1785 O O . LEU A 1 209 ? -9.871 23.461 -2.664 1.00 64.25 209 LEU A O 1
ATOM 1789 N N . ASN A 1 210 ? -10.715 21.382 -2.534 1.00 62.22 210 ASN A N 1
ATOM 1790 C CA . ASN A 1 210 ? -11.832 21.764 -1.687 1.00 62.22 210 ASN A CA 1
ATOM 1791 C C . ASN A 1 210 ? -11.349 21.775 -0.227 1.00 62.22 210 ASN A C 1
ATOM 1793 O O . ASN A 1 210 ? -10.381 21.092 0.097 1.00 62.22 210 ASN A O 1
ATOM 1797 N N . ASN A 1 211 ? -12.010 22.528 0.663 1.00 57.56 211 ASN A N 1
ATOM 1798 C CA . ASN A 1 211 ? -11.733 22.549 2.111 1.00 57.56 211 ASN A CA 1
ATOM 1799 C C . ASN A 1 211 ? -12.016 21.175 2.764 1.00 57.56 211 ASN A C 1
ATOM 1801 O O . ASN A 1 211 ? -12.982 21.011 3.510 1.00 57.56 211 ASN A O 1
ATOM 1805 N N . VAL A 1 212 ? -11.209 20.167 2.446 1.00 61.97 212 VAL A N 1
ATOM 1806 C CA . VAL A 1 212 ? -11.278 18.803 2.970 1.00 61.97 212 VAL A CA 1
ATOM 1807 C C . VAL A 1 212 ? -10.235 18.651 4.080 1.00 61.97 212 VAL A C 1
ATOM 1809 O O . VAL A 1 212 ? -9.237 19.369 4.142 1.00 61.97 212 VAL A O 1
ATOM 1812 N N . SER A 1 213 ? -10.494 17.746 5.020 1.00 65.00 213 SER A N 1
ATOM 1813 C CA . SER A 1 213 ? -9.611 17.488 6.154 1.00 65.00 213 SER A CA 1
ATOM 1814 C C . SER A 1 213 ? -8.264 16.906 5.711 1.00 65.00 213 SER A C 1
ATOM 1816 O O . SER A 1 213 ? -8.226 15.811 5.154 1.00 65.00 213 SER A O 1
ATOM 1818 N N . LYS A 1 214 ? -7.163 17.554 6.104 1.00 77.94 214 LYS A N 1
ATOM 1819 C CA . LYS A 1 214 ? -5.776 17.105 5.859 1.00 77.94 214 LYS A CA 1
ATOM 1820 C C . LYS A 1 214 ? -5.348 15.864 6.658 1.00 77.94 214 LYS A C 1
ATOM 1822 O O . LYS A 1 214 ? -4.194 15.453 6.606 1.00 77.94 214 LYS A O 1
ATOM 1827 N N . PHE A 1 215 ? -6.257 15.276 7.439 1.00 78.75 215 PHE A N 1
ATOM 1828 C CA . PHE A 1 215 ? -5.969 14.161 8.348 1.00 78.75 215 PHE A CA 1
ATOM 1829 C C . PHE A 1 215 ? -5.353 12.957 7.623 1.00 78.75 215 PHE A C 1
ATOM 1831 O O . PHE A 1 215 ? -4.385 12.368 8.092 1.00 78.75 215 PHE A O 1
ATOM 1838 N N . PHE A 1 216 ? -5.864 12.634 6.437 1.00 78.56 216 PHE A N 1
ATOM 1839 C CA . PHE A 1 216 ? -5.378 11.504 5.652 1.00 78.56 216 PHE A CA 1
ATOM 1840 C C . PHE A 1 216 ? -4.033 11.764 4.951 1.00 78.56 216 PHE A C 1
ATOM 1842 O O . PHE A 1 216 ? -3.431 10.825 4.446 1.00 78.56 216 PHE A O 1
ATOM 1849 N N . LEU A 1 217 ? -3.522 13.002 4.965 1.00 80.50 217 LEU A N 1
ATOM 1850 C CA . LEU A 1 217 ? -2.193 13.348 4.447 1.00 80.50 217 LEU A CA 1
ATOM 1851 C C . LEU A 1 217 ? -1.092 13.356 5.514 1.00 80.50 217 LEU A C 1
ATOM 1853 O O . LEU A 1 217 ? 0.076 13.585 5.190 1.00 80.50 217 LEU A O 1
ATOM 1857 N N . ILE A 1 218 ? -1.419 13.106 6.784 1.00 82.38 218 ILE A N 1
ATOM 1858 C CA . ILE A 1 218 ? -0.425 13.069 7.867 1.00 82.38 218 ILE A CA 1
ATOM 1859 C C . ILE A 1 218 ? 0.772 12.157 7.527 1.00 82.38 218 ILE A C 1
ATOM 1861 O O . ILE A 1 218 ? 1.905 12.611 7.691 1.00 82.38 218 ILE A O 1
ATOM 1865 N N . PRO A 1 219 ? 0.586 10.933 6.992 1.00 79.69 219 PRO A N 1
ATOM 1866 C CA . PRO A 1 219 ? 1.713 10.060 6.657 1.00 79.69 219 PRO A CA 1
ATOM 1867 C C . PRO A 1 219 ? 2.644 10.655 5.591 1.00 79.69 219 PRO A C 1
ATOM 1869 O O . PRO A 1 219 ? 3.862 10.574 5.733 1.00 79.69 219 PRO A O 1
ATOM 1872 N N . SER A 1 220 ? 2.092 11.304 4.560 1.00 77.62 220 SER A N 1
ATOM 1873 C CA . SER A 1 220 ? 2.885 11.974 3.520 1.00 77.62 220 SER A CA 1
ATOM 1874 C C . SER A 1 220 ? 3.656 13.177 4.056 1.00 77.62 220 SER A C 1
ATOM 1876 O O . SER A 1 220 ? 4.827 13.333 3.731 1.00 77.62 220 SER A O 1
ATOM 1878 N N . TYR A 1 221 ? 3.058 13.980 4.941 1.00 81.50 221 TYR A N 1
ATOM 1879 C CA . TYR A 1 221 ? 3.769 15.098 5.566 1.00 81.50 221 TYR A CA 1
ATOM 1880 C C . TYR A 1 221 ? 4.905 14.630 6.480 1.00 81.50 221 TYR A C 1
ATOM 1882 O O . TYR A 1 221 ? 5.971 15.245 6.507 1.00 81.50 221 TYR A O 1
ATOM 1890 N N . ILE A 1 222 ? 4.695 13.536 7.221 1.00 82.88 222 ILE A N 1
ATOM 1891 C CA . ILE A 1 222 ? 5.743 12.929 8.050 1.00 82.88 222 ILE A CA 1
ATOM 1892 C C . ILE A 1 222 ? 6.892 12.438 7.166 1.00 82.88 222 ILE A C 1
ATOM 1894 O O . ILE A 1 222 ? 8.053 12.661 7.504 1.00 82.88 222 ILE A O 1
ATOM 1898 N N . LEU A 1 223 ? 6.588 11.814 6.026 1.00 80.56 223 LEU A N 1
ATOM 1899 C CA . LEU A 1 223 ? 7.617 11.379 5.090 1.00 80.56 223 LEU A CA 1
ATOM 1900 C C . LEU A 1 223 ? 8.407 12.556 4.512 1.00 80.56 223 LEU A C 1
ATOM 1902 O O . LEU A 1 223 ? 9.633 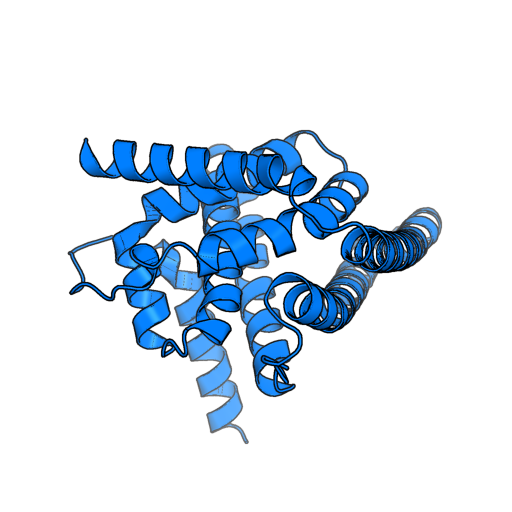12.507 4.521 1.00 80.56 223 LEU A O 1
ATOM 1906 N N . ASP A 1 224 ? 7.733 13.615 4.063 1.00 80.62 224 ASP A N 1
ATOM 1907 C CA . ASP A 1 224 ? 8.399 14.805 3.523 1.00 80.62 224 ASP A CA 1
ATOM 1908 C C . ASP A 1 224 ? 9.324 15.451 4.562 1.00 80.62 224 ASP A C 1
ATOM 1910 O O . ASP A 1 224 ? 10.443 15.852 4.234 1.00 80.62 224 ASP A O 1
ATOM 1914 N N . LEU A 1 225 ? 8.912 15.489 5.835 1.00 82.44 225 LEU A N 1
ATOM 1915 C CA . LEU A 1 225 ? 9.758 15.942 6.943 1.00 82.44 225 LEU A CA 1
ATOM 1916 C C . LEU A 1 225 ? 10.998 15.056 7.126 1.00 82.44 225 LEU A C 1
ATOM 1918 O O . LEU A 1 225 ? 12.105 15.579 7.259 1.00 82.44 225 LEU A O 1
ATOM 1922 N N . ILE A 1 226 ? 10.829 13.729 7.113 1.00 81.44 226 ILE A N 1
ATOM 1923 C CA . ILE A 1 226 ? 11.936 12.770 7.243 1.00 81.44 226 ILE A CA 1
ATOM 1924 C C . ILE A 1 226 ? 12.914 12.915 6.074 1.00 81.44 226 ILE A C 1
ATOM 1926 O O . ILE A 1 226 ? 14.120 13.007 6.294 1.00 81.44 226 ILE A O 1
ATOM 1930 N N . LEU A 1 227 ? 12.412 12.981 4.841 1.00 79.56 227 LEU A N 1
ATOM 1931 C CA . LEU A 1 227 ? 13.243 13.120 3.646 1.00 79.56 227 LEU A CA 1
ATOM 1932 C C . LEU A 1 227 ? 13.993 14.453 3.638 1.00 79.56 227 LEU A C 1
ATOM 1934 O O . LEU A 1 227 ? 15.198 14.465 3.404 1.00 79.56 227 LEU A O 1
ATOM 1938 N N . THR A 1 228 ? 13.321 15.557 3.973 1.00 81.56 228 THR A N 1
ATOM 1939 C CA . THR A 1 228 ? 13.957 16.881 4.091 1.00 81.56 228 THR A CA 1
ATOM 1940 C C . THR A 1 228 ? 15.067 16.868 5.141 1.00 81.56 228 THR A C 1
ATOM 1942 O O . THR A 1 228 ? 16.139 17.428 4.926 1.00 81.56 228 THR A O 1
ATOM 1945 N N . TYR A 1 229 ? 14.841 16.196 6.272 1.00 80.81 229 TYR A N 1
ATOM 1946 C CA . TYR A 1 229 ? 15.840 16.067 7.329 1.00 80.81 229 TYR A CA 1
ATOM 1947 C C . TYR A 1 229 ? 17.061 15.244 6.898 1.00 80.81 229 TYR A C 1
ATOM 1949 O O . TYR A 1 229 ? 18.190 15.623 7.203 1.00 80.81 229 TYR A O 1
ATOM 1957 N N . ILE A 1 230 ? 16.843 14.134 6.187 1.00 77.62 230 ILE A N 1
ATOM 1958 C CA . ILE A 1 230 ? 17.920 13.280 5.668 1.00 77.62 230 ILE A CA 1
ATOM 1959 C C . ILE A 1 230 ? 18.741 14.036 4.619 1.00 77.62 230 ILE A C 1
ATOM 1961 O O . ILE A 1 230 ? 19.965 14.038 4.701 1.00 77.62 230 ILE A O 1
ATOM 1965 N N . ILE A 1 231 ? 18.077 14.714 3.677 1.00 74.62 231 ILE A N 1
ATOM 1966 C CA . ILE A 1 231 ? 18.733 15.479 2.608 1.00 74.62 231 ILE A CA 1
ATOM 1967 C C . ILE A 1 231 ? 19.561 16.631 3.184 1.00 74.62 231 ILE A C 1
ATOM 1969 O O . ILE A 1 231 ? 20.692 16.822 2.768 1.00 74.62 231 ILE A O 1
ATOM 1973 N N . ASN A 1 232 ? 19.049 17.358 4.182 1.00 68.56 232 ASN A N 1
ATOM 1974 C CA . ASN A 1 232 ? 19.776 18.473 4.802 1.00 68.56 232 ASN A CA 1
ATOM 1975 C C . ASN A 1 232 ? 20.976 18.042 5.671 1.00 68.56 232 ASN A C 1
ATOM 1977 O O . ASN A 1 232 ? 21.695 18.903 6.178 1.00 68.56 232 ASN A O 1
ATOM 1981 N N . ARG A 1 233 ? 21.169 16.738 5.907 1.00 59.75 233 ARG A N 1
ATOM 1982 C CA . ARG A 1 233 ? 22.302 16.185 6.667 1.00 59.75 233 ARG A CA 1
ATOM 1983 C C . ARG A 1 233 ? 23.363 15.498 5.801 1.00 59.75 233 ARG A C 1
ATOM 1985 O O . ARG A 1 233 ? 24.386 15.100 6.361 1.00 59.75 233 ARG A O 1
ATOM 1992 N N . LEU A 1 234 ? 23.109 15.334 4.504 1.00 52.19 234 LEU A N 1
ATOM 1993 C CA . LEU A 1 234 ? 24.058 14.828 3.508 1.00 52.19 234 LEU A CA 1
ATOM 1994 C C . LEU A 1 234 ? 24.783 15.997 2.835 1.00 52.19 234 LEU A C 1
ATOM 1996 O O . LEU A 1 234 ? 25.986 15.821 2.548 1.00 52.19 234 LEU A O 1
#

InterPro domains:
  IPR059112 Sulfate transporter CysZ/Etoposide-induced protein 2.4 [PF07264] (29-183)

Secondary structure (DSSP, 8-state):
-HHHHHHHHHHHHHHHHHHHGGGGS-HHHHHHHHHHHHHHHHHHHHHHHHHTT-S-HHHHHHHHHHHHHHHHHHHHHHHHHHHH-TT------HHHHHHHHHHHHHHHHHHHHHHTSTTTHHHHHHHHHHHHHHHHHHHHHHHHTT--HHHHHHHHHHTHHHHHHHHHHHHHHHHHS-HHHHHHHHHHHHHHHHHHHHH-TTTTS--PPPS--GGGGHHHHHHHHHHHHHHTT-

Foldseek 3Di:
DVVLVVLLQLLQVLLVVLVVCLVVDDPVLVVLLVVLLVVLLVLVVVLVVVVVVDPPVPVSCVVSVVVSLLVLVVSLLVSLCVRPDVVPRDDPDPVNSVLLVQLLVLLVVVLVVLLPPPPRSVPVSLLSQQLSLLLSLLSLLCSVVVDDPVQSLQLCQVSVSSSSSNSNVLSVCVVPDDPSVSVSVCSVSSSSSSVSSNVPVVSSDRDPRDPGDCPSCVSVVVSVVVVVVVVVVD

Sequence (234 aa):
MFNNIIELYRGIFYNITSIYNLHLLNKKSWSTYLYILLINISLLYIPNYLYNINSLFFIWIIPAFIFCYIFSLDKFNDLLIFLKDPEQYINIDLNQTVYFFLISFIYYFIVTCVSYIPYVGKIVGPILLAHSYGYYCLEYSSYYNNLSPLNKLTIIENNTFFFIGYGTFYTLLSLYLSTINLFIFFIVVFPLDIIQMTHLKWIHKVRPLNNVSKFFLIPSYILDLILTYIINRL

pLDDT: mean 72.86, std 12.52, range [42.06, 92.19]

Organism: NCBI:txid1070528